Protein AF-A0A2W5TMA9-F1 (afdb_monomer_lite)

Organism: NCBI:txid48

Sequence (190 aa):
MKKGPLRLMVISYPRRLDTVFERSVLSLAKHVGPGFRVERCQEPKDVPWLVRQWRRRGHDVTRLEFLGHGKAGAFSLGDQMFIDATGTGLETFGALGDELAEDARVNLLGCRVARGGQAAWLTPFERALGARRTLWGASSWVSHVAFMHGPISAEVEATLVRAGRSVETPEKRHPRPSGRHTAGRGTHGH

InterPro domains:
  IPR025592 Domain of unknown function DUF4347 [PF14252] (27-119)

Secondary structure (DSSP, 8-state):
---EEEEEEEEE--SS--HHHHHHHHHHHTT-BTTEEEEEES-GGGHHHHHHHHHHTTEEEEEEEEE-EEETTEEEETTEEEEETT-TTHHHHHHHHTTS-TT-EEEEESTTTTGGGB-GGGHHHHHHH-TT-EEEEESS---GGGGTTSSPPHHHHHTEEETT-B------------------------

Structure (mmCIF, N/CA/C/O backbone):
data_AF-A0A2W5TMA9-F1
#
_entry.id   AF-A0A2W5TMA9-F1
#
loop_
_atom_site.group_PDB
_atom_site.id
_atom_site.type_symbol
_atom_site.label_atom_id
_atom_site.label_alt_id
_atom_site.label_comp_id
_atom_site.label_asym_id
_atom_site.label_entity_id
_atom_site.label_seq_id
_atom_site.pdbx_PDB_ins_code
_atom_site.Cartn_x
_atom_site.Cartn_y
_atom_site.Cartn_z
_atom_site.occupancy
_atom_site.B_iso_or_equiv
_atom_site.auth_seq_id
_atom_site.auth_comp_id
_atom_site.auth_asym_id
_atom_site.auth_atom_id
_atom_site.pdbx_PDB_model_num
ATOM 1 N N . MET A 1 1 ? -19.414 1.383 18.406 1.00 62.22 1 MET A N 1
ATOM 2 C CA . MET A 1 1 ? -18.131 1.516 19.139 1.00 62.22 1 MET A CA 1
ATOM 3 C C . MET A 1 1 ? -16.982 1.474 18.138 1.00 62.22 1 MET A C 1
ATOM 5 O O . MET A 1 1 ? -16.977 0.569 17.309 1.00 62.22 1 MET A O 1
ATOM 9 N N . LYS A 1 2 ? -16.052 2.440 18.170 1.00 75.88 2 LYS A N 1
ATOM 10 C CA . LYS A 1 2 ? -14.813 2.378 17.370 1.00 75.88 2 LYS A CA 1
ATOM 11 C C . LYS A 1 2 ? -13.893 1.302 17.963 1.00 75.88 2 LYS A C 1
ATOM 13 O O . LYS A 1 2 ? -13.716 1.265 19.174 1.00 75.88 2 LYS A O 1
ATOM 18 N N . LYS A 1 3 ? -13.337 0.429 17.121 1.00 83.69 3 LYS A N 1
ATOM 19 C CA . LYS A 1 3 ? -12.444 -0.682 17.499 1.00 83.69 3 LYS A CA 1
ATOM 20 C C . LYS A 1 3 ? -10.961 -0.290 17.526 1.00 83.69 3 LYS A C 1
ATOM 22 O O . LYS A 1 3 ? -10.137 -1.109 17.914 1.00 83.69 3 LYS A O 1
ATOM 27 N N . GLY A 1 4 ? -10.638 0.951 17.158 1.00 90.50 4 GLY A N 1
ATOM 28 C CA . GLY A 1 4 ? -9.286 1.508 17.224 1.00 90.50 4 GLY A CA 1
ATOM 29 C C . GLY A 1 4 ? -8.510 1.424 15.903 1.00 90.50 4 GLY A C 1
ATOM 30 O O . GLY A 1 4 ? -9.091 1.068 14.869 1.00 90.50 4 GLY A O 1
ATOM 31 N N . PRO A 1 5 ? -7.215 1.786 15.929 1.00 96.25 5 PRO A N 1
ATOM 32 C CA . PRO A 1 5 ? -6.355 1.772 14.753 1.00 96.25 5 PRO A CA 1
ATOM 33 C C . PRO A 1 5 ? -6.140 0.345 14.239 1.00 96.25 5 PRO A C 1
ATOM 35 O O . PRO A 1 5 ? -6.062 -0.613 15.011 1.00 96.25 5 PRO A O 1
ATOM 38 N N . LEU A 1 6 ? -6.025 0.211 12.924 1.00 97.56 6 LEU A N 1
ATOM 39 C CA . LEU A 1 6 ? -5.838 -1.051 12.229 1.00 97.56 6 LEU A CA 1
ATOM 40 C C . LEU A 1 6 ? -4.658 -0.962 11.264 1.00 97.56 6 LEU A C 1
ATOM 42 O O . LEU A 1 6 ? -4.606 -0.097 10.387 1.00 97.56 6 LEU A O 1
ATOM 46 N N . ARG A 1 7 ? -3.758 -1.939 11.384 1.00 97.25 7 ARG A N 1
ATOM 47 C CA . ARG A 1 7 ? -2.799 -2.293 10.343 1.00 97.25 7 ARG A CA 1
ATOM 48 C C . ARG A 1 7 ? -3.406 -3.372 9.450 1.00 97.25 7 ARG A C 1
ATOM 50 O O . ARG A 1 7 ? -3.685 -4.479 9.909 1.00 97.25 7 ARG A O 1
ATOM 57 N N . LEU A 1 8 ? -3.605 -3.050 8.181 1.00 97.81 8 LEU A N 1
ATOM 58 C CA . LEU A 1 8 ? -4.176 -3.943 7.182 1.00 97.81 8 LEU A CA 1
ATOM 59 C C . LEU A 1 8 ? -3.102 -4.342 6.166 1.00 97.81 8 LEU A C 1
ATOM 61 O O . LEU A 1 8 ? -2.518 -3.484 5.510 1.00 97.81 8 LEU A O 1
ATOM 65 N N . MET A 1 9 ? -2.853 -5.641 6.029 1.00 97.69 9 MET A N 1
ATOM 66 C CA . MET A 1 9 ? -2.038 -6.211 4.958 1.00 97.69 9 MET A CA 1
ATOM 67 C C . MET A 1 9 ? -2.957 -6.741 3.858 1.00 97.69 9 MET A C 1
ATOM 69 O O . MET A 1 9 ? -3.786 -7.606 4.123 1.00 97.69 9 MET A O 1
ATOM 73 N N . VAL A 1 10 ? -2.790 -6.269 2.630 1.00 97.81 10 VAL A N 1
ATOM 74 C CA . VAL A 1 10 ? -3.467 -6.778 1.437 1.00 97.81 10 VAL A CA 1
ATOM 75 C C . VAL A 1 10 ? -2.450 -7.548 0.606 1.00 97.81 10 VAL A C 1
ATOM 77 O O . VAL A 1 10 ? -1.482 -6.982 0.100 1.00 97.81 10 VAL A O 1
ATOM 80 N N . ILE A 1 11 ? -2.659 -8.853 0.475 1.00 97.38 11 ILE A N 1
ATOM 81 C CA . ILE A 1 11 ? -1.766 -9.757 -0.246 1.00 97.38 11 ILE A CA 1
ATOM 82 C C . ILE A 1 11 ? -2.362 -10.060 -1.617 1.00 97.38 11 ILE A C 1
ATOM 84 O O . ILE A 1 11 ? -3.528 -10.438 -1.739 1.00 97.38 11 ILE A O 1
ATOM 88 N N . SER A 1 12 ? -1.536 -9.902 -2.643 1.00 96.75 12 SER A N 1
ATOM 89 C CA . SER A 1 12 ? -1.824 -10.278 -4.021 1.00 96.75 12 SER A CA 1
ATOM 90 C C . SER A 1 12 ? -2.311 -11.725 -4.117 1.00 96.75 12 SER A C 1
ATOM 92 O O . SER A 1 12 ? -1.687 -12.635 -3.568 1.00 96.75 12 SER A O 1
ATOM 94 N N . TYR A 1 13 ? -3.417 -11.936 -4.833 1.00 95.75 13 TYR A N 1
ATOM 95 C CA . TYR A 1 13 ? -4.018 -13.252 -5.043 1.00 95.75 13 TYR A CA 1
ATOM 96 C C . TYR A 1 13 ? -4.271 -13.521 -6.538 1.00 95.75 13 TYR A C 1
ATOM 98 O O . TYR A 1 13 ? -5.394 -13.354 -7.014 1.00 95.75 13 TYR A O 1
ATOM 106 N N . PRO A 1 14 ? -3.220 -13.858 -7.309 1.00 93.88 14 PRO A N 1
ATOM 107 C CA . PRO A 1 14 ? -3.339 -14.157 -8.738 1.00 93.88 14 PRO A CA 1
ATOM 108 C C . PRO A 1 14 ? -4.081 -15.480 -8.999 1.00 93.88 14 PRO A C 1
ATOM 110 O O . PRO A 1 14 ? -4.109 -16.366 -8.146 1.00 93.88 14 PRO A O 1
ATOM 113 N N . ARG A 1 15 ? -4.631 -15.659 -10.212 1.00 94.00 15 ARG A N 1
ATOM 114 C CA . ARG A 1 15 ? -5.307 -16.913 -10.633 1.00 94.00 15 ARG A CA 1
ATOM 115 C C . ARG A 1 15 ? -4.396 -18.129 -10.559 1.00 94.00 15 ARG A C 1
ATOM 117 O O . ARG A 1 15 ? -4.862 -19.243 -10.335 1.00 94.00 15 ARG A O 1
ATOM 124 N N . ARG A 1 16 ? -3.107 -17.930 -10.831 1.00 94.19 16 ARG A N 1
ATOM 125 C CA . ARG A 1 16 ? -2.092 -18.981 -10.735 1.00 94.19 16 ARG A CA 1
ATOM 126 C C . ARG A 1 16 ? -1.450 -18.929 -9.363 1.00 94.19 16 ARG A C 1
ATOM 128 O O . ARG A 1 16 ? -1.082 -17.856 -8.904 1.00 94.19 16 ARG A O 1
ATOM 135 N N . LEU A 1 17 ? -1.272 -20.097 -8.753 1.00 92.38 17 LEU A N 1
ATOM 136 C CA . LEU A 1 17 ? -0.639 -20.219 -7.447 1.00 92.38 17 LEU A CA 1
ATOM 137 C C . LEU A 1 17 ? 0.746 -19.559 -7.450 1.00 92.38 17 LEU A C 1
ATOM 139 O O . LEU A 1 17 ? 1.630 -19.964 -8.206 1.00 92.38 17 LEU A O 1
ATOM 143 N N . ASP A 1 18 ? 0.941 -18.593 -6.557 1.00 93.94 18 ASP A N 1
ATOM 144 C CA . ASP A 1 18 ? 2.237 -17.973 -6.313 1.00 93.94 18 ASP A CA 1
ATOM 145 C C . ASP A 1 18 ? 2.740 -18.356 -4.919 1.00 93.94 18 ASP A C 1
ATOM 147 O O . ASP A 1 18 ? 2.199 -17.948 -3.887 1.00 93.94 18 ASP A O 1
ATOM 151 N N . THR A 1 19 ? 3.805 -19.155 -4.885 1.00 92.50 19 THR A N 1
ATOM 152 C CA . THR A 1 19 ? 4.341 -19.698 -3.631 1.00 92.50 19 THR A CA 1
ATOM 153 C C . THR A 1 19 ? 4.877 -18.626 -2.681 1.00 92.50 19 THR A C 1
ATOM 155 O O . THR A 1 19 ? 4.908 -18.863 -1.472 1.00 92.50 19 THR A O 1
ATOM 158 N N . VAL A 1 20 ? 5.269 -17.444 -3.174 1.00 91.25 20 VAL A N 1
ATOM 159 C CA . VAL A 1 20 ? 5.724 -16.342 -2.316 1.00 91.25 20 VAL A CA 1
ATOM 160 C C . VAL A 1 20 ? 4.550 -15.780 -1.524 1.00 91.25 20 VAL A C 1
ATOM 162 O O . VAL A 1 20 ? 4.676 -15.583 -0.311 1.00 91.25 20 VAL A O 1
ATOM 165 N N . PHE A 1 21 ? 3.404 -15.564 -2.172 1.00 94.19 21 PHE A N 1
ATOM 166 C CA . PHE A 1 21 ? 2.211 -15.043 -1.504 1.00 94.19 21 PHE A CA 1
ATOM 167 C C . PHE A 1 21 ? 1.609 -16.074 -0.554 1.00 94.19 21 PHE A C 1
ATOM 169 O O . PHE A 1 21 ? 1.323 -15.734 0.592 1.00 94.19 21 PHE A O 1
ATOM 176 N N . GLU A 1 22 ? 1.524 -17.343 -0.958 1.00 94.62 22 GLU A N 1
ATOM 177 C CA . GLU A 1 22 ? 0.999 -18.400 -0.085 1.00 94.62 22 GLU A CA 1
ATOM 178 C C . GLU A 1 22 ? 1.846 -18.586 1.177 1.00 94.62 22 GLU A C 1
ATOM 180 O O . GLU A 1 22 ? 1.313 -18.608 2.287 1.00 94.62 22 GLU A O 1
ATOM 185 N N . ARG A 1 23 ? 3.179 -18.622 1.043 1.00 94.06 23 ARG A N 1
ATOM 186 C CA . ARG A 1 23 ? 4.072 -18.685 2.211 1.00 94.06 23 ARG A CA 1
ATOM 187 C C . ARG A 1 23 ? 3.935 -17.453 3.097 1.00 94.06 23 ARG A C 1
ATOM 189 O O . ARG A 1 23 ? 3.959 -17.583 4.315 1.00 94.06 23 ARG A O 1
ATOM 196 N N . SER A 1 24 ? 3.767 -16.272 2.506 1.00 93.31 24 SER A N 1
ATOM 197 C CA . SER A 1 24 ? 3.577 -15.033 3.269 1.00 93.31 24 SER A CA 1
ATOM 198 C C . SER A 1 24 ? 2.262 -15.043 4.052 1.00 93.31 24 SER A C 1
ATOM 200 O O . SER A 1 24 ? 2.255 -14.663 5.220 1.00 93.31 24 SER A O 1
ATOM 202 N N . VAL A 1 25 ? 1.167 -15.532 3.455 1.00 93.75 25 VAL A N 1
ATOM 203 C CA . VAL A 1 25 ? -0.119 -15.689 4.153 1.00 93.75 25 VAL A CA 1
ATOM 204 C C . VAL A 1 25 ? 0.025 -16.650 5.330 1.00 93.75 25 VAL A C 1
ATOM 206 O O . VAL A 1 25 ? -0.396 -16.311 6.434 1.00 93.75 25 VAL A O 1
ATOM 209 N N . LEU A 1 26 ? 0.655 -17.812 5.126 1.00 93.06 26 LEU A N 1
ATOM 210 C CA . LEU A 1 26 ? 0.882 -18.788 6.196 1.00 93.06 26 LEU A CA 1
ATOM 211 C C . LEU A 1 26 ? 1.732 -18.206 7.335 1.00 93.06 26 LEU A C 1
ATOM 213 O O . LEU A 1 26 ? 1.381 -18.369 8.503 1.00 93.06 26 LEU A O 1
ATOM 217 N N . SER A 1 27 ? 2.803 -17.475 7.012 1.00 92.88 27 SER A N 1
ATOM 218 C CA . SER A 1 27 ? 3.642 -16.809 8.016 1.00 92.88 27 SER A CA 1
ATOM 219 C C . SER A 1 27 ? 2.876 -15.755 8.816 1.00 92.88 27 SER A C 1
ATOM 221 O O . SER A 1 27 ? 3.077 -15.646 10.024 1.00 92.88 27 SER A O 1
ATOM 223 N N . LEU A 1 28 ? 1.981 -15.001 8.171 1.00 94.12 28 LEU A N 1
ATOM 224 C CA . LEU A 1 28 ? 1.232 -13.910 8.797 1.00 94.12 28 LEU A CA 1
ATOM 225 C C . LEU A 1 28 ? -0.014 -14.366 9.559 1.00 94.12 28 LEU A C 1
ATOM 227 O O . LEU A 1 28 ? -0.412 -13.691 10.509 1.00 94.12 28 LEU A O 1
ATOM 231 N N . ALA A 1 29 ? -0.627 -15.490 9.179 1.00 93.06 29 ALA A N 1
ATOM 232 C CA . ALA A 1 29 ? -1.887 -15.961 9.755 1.00 93.06 29 ALA A CA 1
ATOM 233 C C . ALA A 1 29 ? -1.825 -16.091 11.287 1.00 93.06 29 ALA A C 1
ATOM 235 O O . ALA A 1 29 ? -2.755 -15.684 11.981 1.00 93.06 29 ALA A O 1
ATOM 236 N N . LYS A 1 30 ? -0.689 -16.558 11.823 1.00 93.12 30 LYS A N 1
ATOM 237 C CA . LYS A 1 30 ? -0.456 -16.714 13.271 1.00 93.12 30 LYS A CA 1
ATOM 238 C C . LYS A 1 30 ? -0.383 -15.391 14.052 1.00 93.12 30 LYS A C 1
ATOM 240 O O . LYS A 1 30 ? -0.385 -15.411 15.277 1.00 93.12 30 LYS A O 1
ATOM 245 N N . HIS A 1 31 ? -0.302 -14.255 13.361 1.00 94.12 31 HIS A N 1
ATOM 246 C CA . HIS A 1 31 ? -0.169 -12.923 13.958 1.00 94.12 31 HIS A CA 1
ATOM 247 C C . HIS A 1 31 ? -1.433 -12.065 13.831 1.00 94.12 31 HIS A C 1
ATOM 249 O O . HIS A 1 31 ? -1.462 -10.939 14.328 1.00 94.12 31 HIS A O 1
ATOM 255 N N . VAL A 1 32 ? -2.475 -12.564 13.160 1.00 95.19 32 VAL A N 1
ATOM 256 C CA . VAL A 1 32 ? -3.736 -11.839 12.970 1.00 95.19 32 VAL A CA 1
ATOM 257 C C . VAL A 1 32 ? -4.426 -11.607 14.320 1.00 95.19 32 VAL A C 1
ATOM 259 O O . VAL A 1 32 ? -4.637 -12.530 15.098 1.00 95.19 32 VAL A O 1
ATOM 262 N N . GLY A 1 33 ? -4.834 -10.364 14.585 1.00 93.50 33 GLY A N 1
ATOM 263 C CA . GLY A 1 33 ? -5.408 -9.943 15.866 1.00 93.50 33 GLY A CA 1
ATOM 264 C C . GLY A 1 33 ? -6.192 -8.628 15.763 1.00 93.50 33 GLY A C 1
ATOM 265 O O . GLY A 1 33 ? -6.296 -8.060 14.679 1.00 93.50 33 GLY A O 1
ATOM 266 N N . PRO A 1 34 ? -6.784 -8.117 16.857 1.00 91.12 34 PRO A N 1
ATOM 267 C CA . PRO A 1 34 ? -7.658 -6.936 16.821 1.00 91.12 34 PRO A CA 1
ATOM 268 C C . PRO A 1 34 ? -7.086 -5.704 16.095 1.00 91.12 34 PRO A C 1
ATOM 270 O O . PRO A 1 34 ? -7.852 -4.992 15.450 1.00 91.12 34 PRO A O 1
ATOM 273 N N . GLY A 1 35 ? -5.765 -5.493 16.150 1.00 94.00 35 GLY A N 1
ATOM 274 C CA . GLY A 1 35 ? -5.063 -4.394 15.472 1.00 94.00 35 GLY A CA 1
ATOM 275 C C . GLY A 1 35 ? -4.309 -4.778 14.191 1.00 94.00 35 GLY A C 1
ATOM 276 O O . GLY A 1 35 ? -3.698 -3.905 13.577 1.00 94.00 35 GLY A O 1
ATOM 277 N N . PHE A 1 36 ? -4.331 -6.051 13.776 1.00 96.56 36 PHE A N 1
ATOM 278 C CA . PHE A 1 36 ? -3.652 -6.518 12.563 1.00 96.56 36 PHE A CA 1
ATOM 279 C C . PHE A 1 36 ? -4.498 -7.525 11.783 1.00 96.56 36 PHE A C 1
ATOM 281 O O . PHE A 1 36 ? -4.889 -8.575 12.302 1.00 96.56 36 PHE A O 1
ATOM 288 N N . ARG A 1 37 ? -4.764 -7.217 10.514 1.00 97.06 37 ARG A N 1
ATOM 289 C CA . ARG A 1 37 ? -5.564 -8.058 9.617 1.00 97.06 37 ARG A CA 1
ATOM 290 C C . ARG A 1 37 ? -4.832 -8.307 8.311 1.00 97.06 37 ARG A C 1
ATOM 292 O O . ARG A 1 37 ? -4.043 -7.478 7.865 1.00 97.06 37 ARG A O 1
ATOM 299 N N . VAL A 1 38 ? -5.132 -9.453 7.714 1.00 97.19 38 VAL A N 1
ATOM 300 C CA . VAL A 1 38 ? -4.630 -9.866 6.408 1.00 97.19 38 VAL A CA 1
ATOM 301 C C . VAL A 1 38 ? -5.835 -10.120 5.518 1.00 97.19 38 VAL A C 1
ATOM 303 O O . VAL A 1 38 ? -6.731 -10.865 5.903 1.00 97.19 38 VAL A O 1
ATOM 306 N N . GLU A 1 39 ? -5.836 -9.509 4.346 1.00 97.44 39 GLU A N 1
ATOM 307 C CA . GLU A 1 39 ? -6.819 -9.715 3.292 1.00 97.44 39 GLU A CA 1
ATOM 308 C C . GLU A 1 39 ? -6.106 -10.172 2.026 1.00 97.44 39 GLU A C 1
ATOM 310 O O . GLU A 1 39 ? -4.944 -9.833 1.787 1.00 97.44 39 GLU A O 1
ATOM 315 N N . ARG A 1 40 ? -6.808 -10.942 1.201 1.00 97.12 40 ARG A N 1
ATOM 316 C CA . ARG A 1 40 ? -6.349 -11.312 -0.138 1.00 97.12 40 ARG A CA 1
ATOM 317 C C . ARG A 1 40 ? -7.090 -10.460 -1.158 1.00 97.12 40 ARG A C 1
ATOM 319 O O . ARG A 1 40 ? -8.284 -10.226 -1.004 1.00 97.12 40 ARG A O 1
ATOM 326 N N . CYS A 1 41 ? -6.393 -10.003 -2.191 1.00 97.06 41 CYS A N 1
ATOM 327 C CA . CYS A 1 41 ? -7.002 -9.209 -3.250 1.00 97.06 41 CYS A CA 1
ATOM 328 C C . CYS A 1 41 ? -6.475 -9.635 -4.618 1.00 97.06 41 CYS A C 1
ATOM 330 O O . CYS A 1 41 ? -5.263 -9.693 -4.842 1.00 97.06 41 CYS A O 1
ATOM 332 N N . GLN A 1 42 ? -7.406 -9.939 -5.518 1.00 96.31 42 GLN A N 1
ATOM 333 C CA . GLN A 1 42 ? -7.107 -10.329 -6.889 1.00 96.31 42 GLN A CA 1
ATOM 334 C C . GLN A 1 42 ? -7.211 -9.151 -7.860 1.00 96.31 42 GLN A C 1
ATOM 336 O O . GLN A 1 42 ? -6.416 -9.060 -8.793 1.00 96.31 42 GLN A O 1
ATOM 341 N N . GLU A 1 43 ? -8.185 -8.261 -7.664 1.00 96.81 43 GLU A N 1
ATOM 342 C CA . GLU A 1 43 ? -8.427 -7.147 -8.575 1.00 96.81 43 GLU A CA 1
ATOM 343 C C . GLU A 1 43 ? -8.167 -5.805 -7.878 1.00 96.81 43 GLU A C 1
ATOM 345 O O . GLU A 1 43 ? -8.801 -5.499 -6.868 1.00 96.81 43 GLU A O 1
ATOM 350 N N . PRO A 1 44 ? -7.283 -4.951 -8.424 1.00 96.62 44 PRO A N 1
ATOM 351 C CA . PRO A 1 44 ? -6.990 -3.627 -7.879 1.00 96.62 44 PRO A CA 1
ATOM 352 C C . PRO A 1 44 ? -8.218 -2.782 -7.520 1.00 96.62 44 PRO A C 1
ATOM 354 O O . PRO A 1 44 ? -8.214 -2.083 -6.507 1.00 96.62 44 PRO A O 1
ATOM 357 N N . LYS A 1 45 ? -9.282 -2.866 -8.326 1.00 96.75 45 LYS A N 1
ATOM 358 C CA . LYS A 1 45 ? -10.523 -2.103 -8.137 1.00 96.75 45 LYS A CA 1
ATOM 359 C C . LYS A 1 45 ? -11.266 -2.443 -6.837 1.00 96.75 45 LYS A C 1
ATOM 361 O O . LYS A 1 45 ? -12.037 -1.621 -6.351 1.00 96.75 45 LYS A O 1
ATOM 366 N N . ASP A 1 46 ? -11.015 -3.615 -6.255 1.00 97.44 46 ASP A N 1
ATOM 367 C CA . ASP A 1 46 ? -11.688 -4.073 -5.035 1.00 97.44 46 ASP A CA 1
ATOM 368 C C . ASP A 1 46 ? -11.015 -3.535 -3.763 1.00 97.44 46 ASP A C 1
ATOM 370 O O . ASP A 1 46 ? -11.595 -3.574 -2.675 1.00 97.44 46 ASP A O 1
ATOM 374 N N . VAL A 1 47 ? -9.800 -2.988 -3.881 1.00 97.88 47 VAL A N 1
ATOM 375 C CA . VAL A 1 47 ? -9.015 -2.487 -2.746 1.00 97.88 47 VAL A CA 1
ATOM 376 C C . VAL A 1 47 ? -9.760 -1.417 -1.936 1.00 97.88 47 VAL A C 1
ATOM 378 O O . VAL A 1 47 ? -9.864 -1.592 -0.717 1.00 97.88 47 VAL A O 1
ATOM 381 N N . PRO A 1 48 ? -10.327 -0.344 -2.531 1.00 98.25 48 PRO A N 1
ATOM 382 C CA . PRO A 1 48 ? -11.069 0.650 -1.754 1.00 98.25 48 PRO A CA 1
ATOM 383 C C . PRO A 1 48 ? -12.267 0.039 -1.020 1.00 98.25 48 PRO A C 1
ATOM 385 O O . PRO A 1 48 ? -12.530 0.369 0.137 1.00 98.25 48 PRO A O 1
ATOM 388 N N . TRP A 1 49 ? -12.969 -0.909 -1.653 1.00 97.94 49 TRP A N 1
ATOM 389 C CA . TRP A 1 49 ? -14.082 -1.608 -1.017 1.00 97.94 49 TRP A CA 1
ATOM 390 C C . TRP A 1 49 ? -13.619 -2.437 0.189 1.00 97.94 49 TRP A C 1
ATOM 392 O O . TRP A 1 49 ? -14.247 -2.349 1.246 1.00 97.94 49 TRP A O 1
ATOM 402 N N . LEU A 1 50 ? -12.506 -3.172 0.083 1.00 97.88 50 LEU A N 1
ATOM 403 C CA . LEU A 1 50 ? -11.933 -3.941 1.197 1.00 97.88 50 LEU A CA 1
ATOM 404 C C . LEU A 1 50 ? -11.606 -3.044 2.400 1.00 97.88 50 LEU A C 1
ATOM 406 O O . LEU A 1 50 ? -11.976 -3.359 3.533 1.00 97.88 50 LEU A O 1
ATOM 410 N N . VAL A 1 51 ? -10.968 -1.894 2.166 1.00 98.12 51 VAL A N 1
ATOM 411 C CA . VAL A 1 51 ? -10.647 -0.922 3.227 1.00 98.12 51 VAL A CA 1
ATOM 412 C C . VAL A 1 51 ? -11.924 -0.347 3.848 1.00 98.12 51 VAL A C 1
ATOM 414 O O . VAL A 1 51 ? -12.069 -0.330 5.076 1.00 98.12 51 VAL A O 1
ATOM 417 N N . ARG A 1 52 ? -12.909 0.018 3.018 1.00 98.06 52 ARG A N 1
ATOM 418 C CA . ARG A 1 52 ? -14.229 0.493 3.461 1.00 98.06 52 ARG A CA 1
ATOM 419 C C . ARG A 1 52 ? -14.945 -0.517 4.359 1.00 98.06 52 ARG A C 1
ATOM 421 O O . ARG A 1 52 ? -15.604 -0.114 5.320 1.00 98.06 52 ARG A O 1
ATOM 428 N N . GLN A 1 53 ? -14.840 -1.820 4.089 1.00 97.81 53 GLN A N 1
ATOM 429 C CA . GLN A 1 53 ? -15.443 -2.853 4.944 1.00 97.81 53 GLN A CA 1
ATOM 430 C C . GLN A 1 53 ? -14.874 -2.813 6.367 1.00 97.81 53 GLN A C 1
ATOM 432 O O . GLN A 1 53 ? -15.631 -2.874 7.339 1.00 97.81 53 GLN A O 1
ATOM 437 N N . TRP A 1 54 ? -13.559 -2.650 6.514 1.00 96.75 54 TRP A N 1
ATOM 438 C CA . TRP A 1 54 ? -12.925 -2.523 7.828 1.00 96.75 54 TRP A CA 1
ATOM 439 C C . TRP A 1 54 ? -13.322 -1.234 8.543 1.00 96.75 54 TRP A C 1
ATOM 441 O O . TRP A 1 54 ? -13.662 -1.274 9.731 1.00 96.75 54 TRP A O 1
ATOM 451 N N . ARG A 1 55 ? -13.400 -0.125 7.805 1.00 95.62 55 ARG A N 1
ATOM 452 C CA . ARG A 1 55 ? -13.912 1.147 8.322 1.00 95.62 55 ARG A CA 1
ATOM 453 C C . ARG A 1 55 ? -15.342 1.026 8.853 1.00 95.62 55 ARG A C 1
ATOM 455 O O . ARG A 1 55 ? -15.626 1.425 9.981 1.00 95.62 55 ARG A O 1
ATOM 462 N N . ARG A 1 56 ? -16.242 0.387 8.095 1.00 95.88 56 ARG A N 1
ATOM 463 C CA . ARG A 1 56 ? -17.634 0.113 8.511 1.00 95.88 56 ARG A CA 1
ATOM 464 C C . ARG A 1 56 ? -17.730 -0.785 9.745 1.00 95.88 56 ARG A C 1
ATOM 466 O O . ARG A 1 56 ? -18.662 -0.647 10.530 1.00 95.88 56 ARG A O 1
ATOM 473 N N . ARG A 1 57 ? -16.748 -1.663 9.962 1.00 95.38 57 ARG A N 1
ATOM 474 C CA . ARG A 1 57 ? -16.622 -2.483 11.182 1.00 95.38 57 ARG A CA 1
ATOM 475 C C . ARG A 1 57 ? -16.091 -1.697 12.392 1.00 95.38 57 ARG A C 1
ATOM 477 O O . ARG A 1 57 ? -15.897 -2.290 13.455 1.00 95.38 57 ARG A O 1
ATOM 484 N N . GLY A 1 58 ? -15.880 -0.388 12.246 1.00 95.06 58 GLY A N 1
ATOM 485 C CA . GLY A 1 58 ? -15.458 0.529 13.302 1.00 95.06 58 GLY A CA 1
ATOM 486 C C . GLY A 1 58 ? -13.945 0.646 13.470 1.00 95.06 58 GLY A C 1
ATOM 487 O O . GLY A 1 58 ? -13.514 1.211 14.474 1.00 95.06 58 GLY A O 1
ATOM 488 N N . HIS A 1 59 ? -13.148 0.104 12.549 1.00 96.69 59 HIS A N 1
ATOM 489 C CA . HIS A 1 59 ? -11.695 0.269 12.561 1.00 96.69 59 HIS A CA 1
ATOM 490 C C . HIS A 1 59 ? -11.278 1.544 11.830 1.00 96.69 59 HIS A C 1
ATOM 492 O O . HIS A 1 59 ? -11.971 1.993 10.923 1.00 96.69 59 HIS A O 1
ATOM 498 N N . ASP A 1 60 ? -10.128 2.093 12.200 1.00 96.19 60 ASP A N 1
ATOM 499 C CA . ASP A 1 60 ? -9.491 3.180 11.460 1.00 96.19 60 ASP A CA 1
ATOM 500 C C . ASP A 1 60 ? -8.199 2.666 10.823 1.00 96.19 60 ASP A C 1
ATOM 502 O O . ASP A 1 60 ? -7.300 2.216 11.534 1.00 96.19 60 ASP A O 1
ATOM 506 N N . VAL A 1 61 ? -8.112 2.635 9.492 1.00 98.00 61 VAL A N 1
ATOM 507 C CA . VAL A 1 61 ? -6.959 2.035 8.802 1.00 98.00 61 VAL A CA 1
ATOM 508 C C . VAL A 1 61 ? -5.825 3.052 8.755 1.00 98.00 61 VAL A C 1
ATOM 51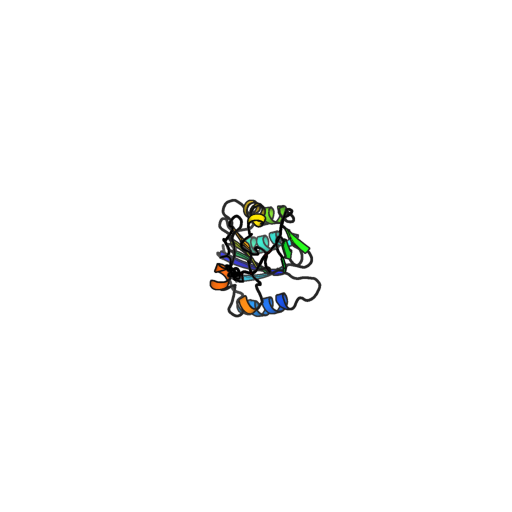0 O O . VAL A 1 61 ? -5.722 3.849 7.825 1.00 98.00 61 VAL A O 1
ATOM 513 N N . THR A 1 62 ? -4.976 3.020 9.780 1.00 97.94 62 THR A N 1
ATOM 514 C CA . THR A 1 62 ? -3.814 3.910 9.930 1.00 97.94 62 THR A CA 1
ATOM 515 C C . THR A 1 62 ? -2.584 3.391 9.194 1.00 97.94 62 THR A C 1
ATOM 517 O O . THR A 1 62 ? -1.657 4.146 8.898 1.00 97.94 62 THR A O 1
ATOM 520 N N . ARG A 1 63 ? -2.557 2.096 8.861 1.00 97.62 63 ARG A N 1
ATOM 521 C CA . ARG A 1 63 ? -1.476 1.504 8.076 1.00 97.62 63 ARG A CA 1
ATOM 522 C C . ARG A 1 63 ? -2.009 0.476 7.095 1.00 97.62 63 ARG A C 1
ATOM 524 O O . ARG A 1 63 ? -2.647 -0.490 7.503 1.00 97.62 63 ARG A O 1
ATOM 531 N N . LEU A 1 64 ? -1.704 0.670 5.819 1.00 98.38 64 LEU A N 1
ATOM 532 C CA . LEU A 1 64 ? -2.087 -0.221 4.732 1.00 98.38 64 LEU A CA 1
ATOM 533 C C . LEU A 1 64 ? -0.837 -0.714 4.008 1.00 98.38 64 LEU A C 1
ATOM 535 O O . LEU A 1 64 ? -0.014 0.073 3.553 1.00 98.38 64 LEU A O 1
ATOM 539 N N . GLU A 1 65 ? -0.673 -2.023 3.911 1.00 98.06 65 GLU A N 1
ATOM 540 C CA . GLU A 1 65 ? 0.504 -2.641 3.308 1.00 98.06 65 GLU A CA 1
ATOM 541 C C . GLU A 1 65 ? 0.060 -3.549 2.172 1.00 98.06 65 GLU A C 1
ATOM 543 O O . GLU A 1 65 ? -0.741 -4.451 2.382 1.00 98.06 65 GLU A O 1
ATOM 548 N N . PHE A 1 66 ? 0.572 -3.315 0.969 1.00 98.00 66 PHE A N 1
ATOM 549 C CA . PHE A 1 66 ? 0.315 -4.158 -0.188 1.00 98.00 66 PHE A CA 1
ATOM 550 C C . PHE A 1 66 ? 1.506 -5.071 -0.422 1.00 98.00 66 PHE A C 1
ATOM 552 O O . PHE A 1 66 ? 2.600 -4.587 -0.705 1.00 98.00 66 PHE A O 1
ATOM 559 N N . LEU A 1 67 ? 1.300 -6.380 -0.350 1.00 97.06 67 LEU A N 1
ATOM 560 C CA . LEU A 1 67 ? 2.280 -7.373 -0.774 1.00 97.06 67 LEU A CA 1
ATOM 561 C C . LEU A 1 67 ? 1.910 -7.861 -2.172 1.00 97.06 67 LEU A C 1
ATOM 563 O O . LEU A 1 67 ? 0.852 -8.454 -2.365 1.00 97.06 67 LEU A O 1
ATOM 567 N N . GLY A 1 68 ? 2.780 -7.617 -3.145 1.00 96.19 68 GLY A N 1
ATOM 568 C CA . GLY A 1 68 ? 2.512 -7.912 -4.548 1.00 96.19 68 GLY A CA 1
ATOM 569 C C . GLY A 1 68 ? 3.783 -7.943 -5.380 1.00 96.19 68 GLY A C 1
ATOM 570 O O . GLY A 1 68 ? 4.892 -7.803 -4.861 1.00 96.19 68 GLY A O 1
ATOM 571 N N . HIS A 1 69 ? 3.623 -8.132 -6.686 1.00 95.50 69 HIS A N 1
ATOM 572 C CA . HIS A 1 69 ? 4.759 -8.132 -7.602 1.00 95.50 69 HIS A CA 1
ATOM 573 C C . HIS A 1 69 ? 5.170 -6.702 -7.912 1.00 95.50 69 HIS A C 1
ATOM 575 O O . HIS A 1 69 ? 4.354 -5.881 -8.319 1.00 95.50 69 HIS A O 1
ATOM 581 N N . GLY A 1 70 ? 6.450 -6.403 -7.724 1.00 94.19 70 GLY A N 1
ATOM 582 C CA . GLY A 1 70 ? 7.015 -5.102 -8.055 1.00 94.19 70 GLY A CA 1
ATOM 583 C C . GLY A 1 70 ? 7.996 -5.194 -9.213 1.00 94.19 70 GLY A C 1
ATOM 584 O O . GLY A 1 70 ? 8.644 -6.220 -9.435 1.00 94.19 70 GLY A O 1
ATOM 585 N N . LYS A 1 71 ? 8.149 -4.076 -9.915 1.00 92.56 71 LYS A N 1
ATOM 586 C CA . LYS A 1 71 ? 9.301 -3.785 -10.769 1.00 92.56 71 LYS A CA 1
ATOM 587 C C . LYS A 1 71 ? 9.564 -2.279 -10.743 1.00 92.56 71 LYS A C 1
ATOM 589 O O . LYS A 1 71 ? 8.797 -1.513 -10.166 1.00 92.56 71 LYS A O 1
ATOM 594 N N . ALA A 1 72 ? 10.651 -1.841 -11.370 1.00 91.06 72 ALA A N 1
ATOM 595 C CA . ALA A 1 72 ? 10.920 -0.410 -11.479 1.00 91.06 72 ALA A CA 1
ATOM 596 C C . ALA A 1 72 ? 9.749 0.292 -12.193 1.00 91.06 72 ALA A C 1
ATOM 598 O O . ALA A 1 72 ? 9.391 -0.099 -13.304 1.00 91.06 72 ALA A O 1
ATOM 599 N N . GLY A 1 73 ? 9.152 1.290 -11.533 1.00 92.50 73 GLY A N 1
ATOM 600 C CA . GLY A 1 73 ? 8.050 2.082 -12.081 1.00 92.50 73 GLY A CA 1
ATOM 601 C C . GLY A 1 73 ? 6.689 1.384 -12.126 1.00 92.50 73 GLY A C 1
ATOM 602 O O . GLY A 1 73 ? 5.807 1.889 -12.812 1.00 92.50 73 GLY A O 1
ATOM 603 N N . ALA A 1 74 ? 6.505 0.228 -11.477 1.00 95.94 74 ALA A N 1
ATOM 604 C CA . ALA A 1 74 ? 5.223 -0.476 -11.487 1.00 95.94 74 ALA A CA 1
ATOM 605 C C . ALA A 1 74 ? 5.034 -1.435 -10.302 1.00 95.94 74 ALA A C 1
ATOM 607 O O . ALA A 1 74 ? 5.988 -2.018 -9.779 1.00 95.94 74 ALA A O 1
ATOM 608 N N . PHE A 1 75 ? 3.776 -1.644 -9.927 1.00 97.25 75 PHE A N 1
ATOM 609 C CA . PHE A 1 75 ? 3.355 -2.594 -8.905 1.00 97.25 75 PHE A CA 1
ATOM 610 C C . PHE A 1 75 ? 2.052 -3.279 -9.328 1.00 97.25 75 PHE A C 1
ATOM 612 O O . PHE A 1 75 ? 1.094 -2.626 -9.742 1.00 97.25 75 PHE A O 1
ATOM 619 N N . SER A 1 76 ? 2.010 -4.601 -9.213 1.00 97.44 76 SER A N 1
ATOM 620 C CA . SER A 1 76 ? 0.874 -5.439 -9.597 1.00 97.44 76 SER A CA 1
ATOM 621 C C . SER A 1 76 ? 0.235 -6.089 -8.372 1.00 97.44 76 SER A C 1
ATOM 623 O O . SER A 1 76 ? 0.926 -6.489 -7.430 1.00 97.44 76 SER A O 1
ATOM 625 N N . LEU A 1 77 ? -1.090 -6.214 -8.411 1.00 96.81 77 LEU A N 1
ATOM 626 C CA . LEU A 1 77 ? -1.901 -6.867 -7.388 1.00 96.81 77 LEU A CA 1
ATOM 627 C C . LEU A 1 77 ? -2.820 -7.883 -8.076 1.00 96.81 77 LEU A C 1
ATOM 629 O O . LEU A 1 77 ? -3.535 -7.540 -9.017 1.00 96.81 77 LEU A O 1
ATOM 633 N N . GLY A 1 78 ? -2.745 -9.135 -7.631 1.00 96.06 78 GLY A N 1
ATOM 634 C CA . GLY A 1 78 ? -3.300 -10.281 -8.340 1.00 96.06 78 GLY A CA 1
ATOM 635 C C . GLY A 1 78 ? -2.707 -10.408 -9.741 1.00 96.06 78 GLY A C 1
ATOM 636 O O . GLY A 1 78 ? -1.487 -10.426 -9.907 1.00 96.06 78 GLY A O 1
ATOM 637 N N . ASP A 1 79 ? -3.576 -10.486 -10.745 1.00 94.94 79 ASP A N 1
ATOM 638 C CA . ASP A 1 79 ? -3.187 -10.642 -12.153 1.00 94.94 79 ASP A CA 1
ATOM 639 C C . ASP A 1 79 ? -3.091 -9.305 -12.910 1.00 94.94 79 ASP A C 1
ATOM 641 O O . ASP A 1 79 ? -2.841 -9.293 -14.116 1.00 94.94 79 ASP A O 1
ATOM 645 N N . GLN A 1 80 ? -3.325 -8.174 -12.236 1.00 96.88 80 GLN A N 1
ATOM 646 C CA . GLN A 1 80 ? -3.467 -6.870 -12.881 1.00 96.88 80 GLN A CA 1
ATOM 647 C C . GLN A 1 80 ? -2.424 -5.863 -12.398 1.00 96.88 80 GLN A C 1
ATOM 649 O O . GLN A 1 80 ? -1.903 -5.929 -11.279 1.00 96.88 80 GLN A O 1
ATOM 654 N N . MET A 1 81 ? -2.135 -4.885 -13.258 1.00 97.38 81 MET A N 1
ATOM 655 C CA . MET A 1 81 ? -1.381 -3.707 -12.852 1.00 97.38 81 MET A CA 1
ATOM 656 C C . MET A 1 81 ? -2.205 -2.927 -11.831 1.00 97.38 81 MET A C 1
ATOM 658 O O . MET A 1 81 ? -3.336 -2.547 -12.119 1.00 97.38 81 MET A O 1
ATOM 662 N N . PHE A 1 82 ? -1.648 -2.700 -10.643 1.00 98.06 82 PHE A N 1
ATOM 663 C CA . PHE A 1 82 ? -2.299 -1.862 -9.646 1.00 98.06 82 PHE A CA 1
ATOM 664 C C . PHE A 1 82 ? -1.931 -0.404 -9.887 1.00 98.06 82 PHE A C 1
ATOM 666 O O . PHE A 1 82 ? -2.823 0.423 -10.040 1.00 98.06 82 PHE A O 1
ATOM 673 N N . ILE A 1 83 ? -0.627 -0.117 -9.967 1.00 97.88 83 ILE A N 1
ATOM 674 C CA . ILE A 1 83 ? -0.116 1.208 -10.311 1.00 97.88 83 ILE A CA 1
ATOM 675 C C . ILE A 1 83 ? 1.141 1.144 -11.169 1.00 97.88 83 ILE A C 1
ATOM 677 O O . ILE A 1 83 ? 1.932 0.204 -11.060 1.00 97.88 83 ILE A O 1
ATOM 681 N N . ASP A 1 84 ? 1.371 2.184 -11.964 1.00 97.25 84 ASP A N 1
ATOM 682 C CA . ASP A 1 84 ? 2.614 2.368 -12.710 1.00 97.25 84 ASP A CA 1
ATOM 683 C C . ASP A 1 84 ? 2.978 3.847 -12.912 1.00 97.25 84 ASP A C 1
ATOM 685 O O . ASP A 1 84 ? 2.212 4.760 -12.607 1.00 97.25 84 ASP A O 1
ATOM 689 N N . ALA A 1 85 ? 4.173 4.090 -13.444 1.00 95.31 85 ALA A N 1
ATOM 690 C CA . ALA A 1 85 ? 4.698 5.424 -13.710 1.00 95.31 85 ALA A CA 1
ATOM 691 C C . ALA A 1 85 ? 3.921 6.207 -14.786 1.00 95.31 85 ALA A C 1
ATOM 693 O O . ALA A 1 85 ? 4.150 7.406 -14.927 1.00 95.31 85 ALA A O 1
ATOM 694 N N . THR A 1 86 ? 3.018 5.562 -15.534 1.00 96.12 86 THR A N 1
ATOM 695 C CA . THR A 1 86 ? 2.157 6.229 -16.525 1.00 96.12 86 THR A CA 1
ATOM 696 C C . THR A 1 86 ? 0.877 6.794 -15.905 1.00 96.12 86 THR A C 1
ATOM 698 O O . THR A 1 86 ? 0.168 7.553 -16.559 1.00 96.12 86 THR A O 1
ATOM 701 N N . GLY A 1 87 ? 0.608 6.481 -14.632 1.00 96.81 87 GLY A N 1
ATOM 702 C CA . GLY A 1 87 ? -0.564 6.960 -13.901 1.00 96.81 87 GLY A CA 1
ATOM 703 C C . GLY A 1 87 ? -1.701 5.942 -13.802 1.00 96.81 87 GLY A C 1
ATOM 704 O O . GLY A 1 87 ? -2.764 6.280 -13.277 1.00 96.81 87 GLY A O 1
ATOM 705 N N . THR A 1 88 ? -1.501 4.694 -14.246 1.00 97.88 88 THR A N 1
ATOM 706 C CA . THR A 1 88 ? -2.471 3.612 -14.012 1.00 97.88 88 THR A CA 1
ATOM 707 C C . THR A 1 88 ? -2.799 3.529 -12.522 1.00 97.88 88 THR A C 1
ATOM 709 O O . THR A 1 88 ? -1.890 3.528 -11.698 1.00 97.88 88 THR A O 1
ATOM 712 N N . GLY A 1 89 ? -4.086 3.464 -12.166 1.00 97.69 89 GLY A N 1
ATOM 713 C CA . GLY A 1 89 ? -4.540 3.300 -10.778 1.00 97.69 89 GLY A CA 1
ATOM 714 C C . GLY A 1 89 ? -4.655 4.583 -9.948 1.00 97.69 89 GLY A C 1
ATOM 715 O O . GLY A 1 89 ? -4.949 4.493 -8.755 1.00 97.69 89 GLY A O 1
ATOM 716 N N . LEU A 1 90 ? -4.467 5.771 -10.542 1.00 98.12 90 LEU A N 1
ATOM 717 C CA . LEU A 1 90 ? -4.636 7.051 -9.837 1.00 98.12 90 LEU A CA 1
ATOM 718 C C . LEU A 1 90 ? -6.038 7.217 -9.237 1.00 98.12 90 LEU A C 1
ATOM 720 O O . LEU A 1 90 ? -6.159 7.588 -8.072 1.00 98.12 90 LEU A O 1
ATOM 724 N N . GLU A 1 91 ? -7.087 6.885 -9.994 1.00 97.75 91 GLU A N 1
ATOM 725 C CA . GLU A 1 91 ? -8.474 6.934 -9.508 1.00 97.75 91 GLU A CA 1
ATOM 726 C C . GLU A 1 91 ? -8.694 5.986 -8.324 1.00 97.75 91 GLU A C 1
ATOM 728 O O . GLU A 1 91 ? -9.303 6.362 -7.323 1.00 97.75 91 GLU A O 1
ATOM 733 N N . THR A 1 92 ? -8.125 4.777 -8.393 1.00 97.81 92 THR A N 1
ATOM 734 C CA . THR A 1 92 ? -8.179 3.803 -7.298 1.00 97.81 92 THR A CA 1
ATOM 735 C C . THR A 1 92 ? -7.499 4.340 -6.040 1.00 97.81 92 THR A C 1
ATOM 737 O O . THR A 1 92 ? -8.017 4.144 -4.945 1.00 97.81 92 THR A O 1
ATOM 740 N N . PHE A 1 93 ? -6.366 5.037 -6.174 1.00 97.56 93 PHE A N 1
ATOM 741 C CA . PHE A 1 93 ? -5.680 5.678 -5.046 1.00 97.56 93 PHE A CA 1
ATOM 742 C C . PHE A 1 93 ? -6.457 6.878 -4.487 1.00 97.56 93 PHE A C 1
ATOM 744 O O . PHE A 1 93 ? -6.462 7.064 -3.272 1.00 97.56 93 PHE A O 1
ATOM 751 N N . GLY A 1 94 ? -7.164 7.629 -5.335 1.00 98.06 94 GLY A N 1
ATOM 752 C CA . GLY A 1 94 ? -8.121 8.652 -4.905 1.00 98.06 94 GLY A CA 1
ATOM 753 C C . GLY A 1 94 ? -9.221 8.065 -4.023 1.00 98.06 94 GLY A C 1
ATOM 754 O O . GLY A 1 94 ? -9.355 8.431 -2.857 1.00 98.06 94 GLY A O 1
ATOM 755 N N . ALA A 1 95 ? -9.931 7.061 -4.543 1.00 98.06 95 ALA A N 1
ATOM 756 C CA . ALA A 1 95 ? -10.985 6.363 -3.807 1.00 98.06 95 ALA A CA 1
ATOM 757 C C . ALA A 1 95 ? -10.466 5.673 -2.533 1.00 98.06 95 ALA A C 1
ATOM 759 O O . ALA A 1 95 ? -11.187 5.556 -1.546 1.00 98.06 95 ALA A O 1
ATOM 760 N N . LEU A 1 96 ? -9.218 5.201 -2.542 1.00 97.69 96 LEU A N 1
ATOM 761 C CA . LEU A 1 96 ? -8.566 4.621 -1.373 1.00 97.69 96 LEU A CA 1
ATOM 762 C C . LEU A 1 96 ? -8.289 5.673 -0.289 1.00 97.69 96 LEU A C 1
ATOM 764 O O . LEU A 1 96 ? -8.482 5.387 0.892 1.00 97.69 96 LEU A O 1
ATOM 768 N N . GLY A 1 97 ? -7.863 6.879 -0.675 1.00 97.25 97 GLY A N 1
ATOM 769 C CA . GLY A 1 97 ? -7.637 7.997 0.240 1.00 97.25 97 GLY A CA 1
ATOM 770 C C . GLY A 1 97 ? -8.866 8.319 1.093 1.00 97.25 97 GLY A C 1
ATOM 771 O O . GLY A 1 97 ? -8.735 8.505 2.301 1.00 97.25 97 GLY A O 1
ATOM 772 N N . ASP A 1 98 ? -10.062 8.282 0.504 1.00 96.50 98 ASP A N 1
ATOM 773 C CA . ASP A 1 98 ? -11.334 8.560 1.194 1.00 96.50 98 ASP A CA 1
ATOM 774 C C . ASP A 1 98 ? -11.699 7.534 2.285 1.00 96.50 98 ASP A C 1
ATOM 776 O O . ASP A 1 98 ? -12.524 7.807 3.165 1.00 96.50 98 ASP A O 1
ATOM 780 N N . GLU A 1 99 ? -11.094 6.345 2.245 1.00 97.75 99 GLU A N 1
ATOM 781 C CA . GLU A 1 99 ? -11.392 5.242 3.166 1.00 97.75 99 GLU A CA 1
ATOM 782 C C . GLU A 1 99 ? -10.354 5.062 4.278 1.00 97.75 99 GLU A C 1
ATOM 784 O O . GLU A 1 99 ? -10.600 4.325 5.236 1.00 97.75 99 GLU A O 1
ATOM 789 N N . LEU A 1 100 ? -9.203 5.725 4.163 1.00 98.12 100 LEU A N 1
ATOM 790 C CA . LEU A 1 100 ? -8.085 5.625 5.098 1.00 98.12 100 LEU A CA 1
ATOM 791 C C . LEU A 1 100 ? -8.156 6.672 6.217 1.00 98.12 100 LEU A C 1
ATOM 793 O O . LEU A 1 100 ? -8.721 7.756 6.040 1.00 98.12 100 LEU A O 1
ATOM 797 N N . ALA A 1 101 ? -7.476 6.397 7.335 1.00 97.44 101 ALA A N 1
ATOM 798 C CA . ALA A 1 101 ? -7.216 7.402 8.370 1.00 97.44 101 ALA A CA 1
ATOM 799 C C . ALA A 1 101 ? -6.497 8.625 7.774 1.00 97.44 101 ALA A C 1
ATOM 801 O O . ALA A 1 101 ? -5.776 8.502 6.781 1.00 97.44 101 ALA A O 1
ATOM 802 N N . GLU A 1 102 ? -6.673 9.807 8.362 1.00 96.19 102 GLU A N 1
ATOM 803 C CA . GLU A 1 102 ? -6.132 11.066 7.824 1.00 96.19 102 GLU A CA 1
ATOM 804 C C . GLU A 1 102 ? -4.598 11.056 7.689 1.00 96.19 102 GLU A C 1
ATOM 806 O O . GLU A 1 102 ? -4.057 11.561 6.708 1.00 96.19 102 GLU A O 1
ATOM 811 N N . ASP A 1 103 ? -3.901 10.436 8.637 1.00 96.62 103 ASP A N 1
ATOM 812 C CA . ASP A 1 103 ? -2.443 10.301 8.704 1.00 96.62 103 ASP A CA 1
ATOM 813 C C . ASP A 1 103 ? -1.948 8.910 8.269 1.00 96.62 103 ASP A C 1
ATOM 815 O O . ASP A 1 103 ? -0.833 8.495 8.602 1.00 96.62 103 ASP A O 1
ATOM 819 N N . ALA A 1 104 ? -2.770 8.172 7.516 1.00 98.12 104 ALA A N 1
ATOM 820 C CA . ALA A 1 104 ? -2.458 6.802 7.149 1.00 98.12 104 ALA A CA 1
ATOM 821 C C . ALA A 1 104 ? -1.158 6.678 6.341 1.00 98.12 104 ALA A C 1
ATOM 823 O O . ALA A 1 104 ? -0.863 7.452 5.421 1.00 98.12 104 ALA A O 1
ATOM 824 N N . ARG A 1 105 ? -0.407 5.616 6.639 1.00 97.94 105 ARG A N 1
ATOM 825 C CA . ARG A 1 105 ? 0.767 5.202 5.869 1.00 97.94 105 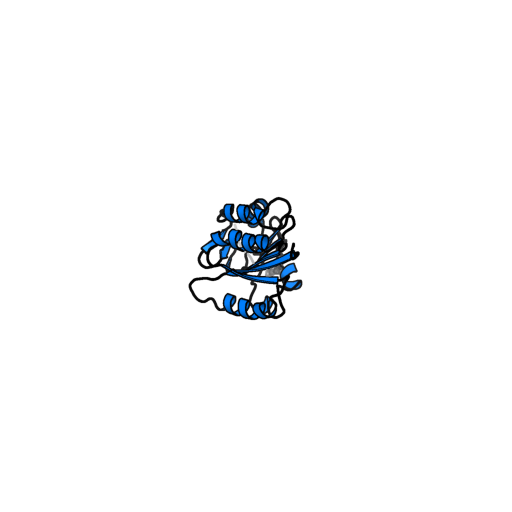ARG A CA 1
ATOM 826 C C . ARG A 1 105 ? 0.434 4.029 4.957 1.00 97.94 105 ARG A C 1
ATOM 828 O O . ARG A 1 105 ? -0.019 2.985 5.428 1.0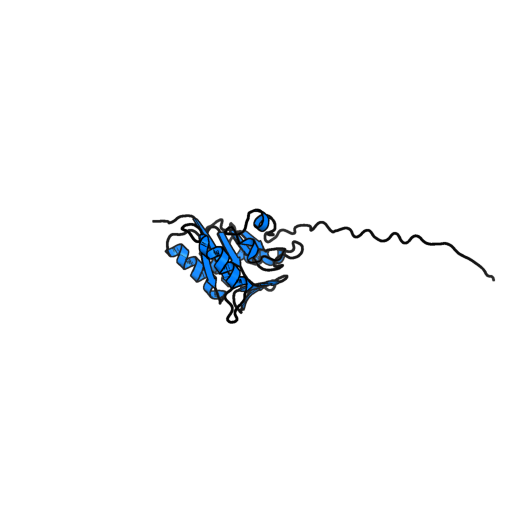0 97.94 105 ARG A O 1
ATOM 835 N N . VAL A 1 106 ? 0.751 4.174 3.675 1.00 98.38 106 VAL A N 1
ATOM 836 C CA . VAL A 1 106 ? 0.621 3.131 2.656 1.00 98.38 106 VAL A CA 1
ATOM 837 C C . VAL A 1 106 ? 2.004 2.629 2.242 1.00 98.38 106 VAL A C 1
ATOM 839 O O . VAL A 1 106 ? 2.863 3.417 1.849 1.00 98.38 106 VAL A O 1
ATOM 842 N N . ASN A 1 107 ? 2.225 1.317 2.307 1.00 98.06 107 ASN A N 1
ATOM 843 C CA . ASN A 1 107 ? 3.472 0.673 1.894 1.00 98.06 107 ASN A CA 1
ATOM 844 C C . ASN A 1 107 ? 3.227 -0.278 0.711 1.00 98.06 107 ASN A C 1
ATOM 846 O O . ASN A 1 107 ? 2.349 -1.135 0.775 1.00 98.06 107 ASN A O 1
ATOM 850 N N . LEU A 1 108 ? 4.052 -0.185 -0.330 1.00 97.50 108 LEU A N 1
ATOM 851 C CA . LEU A 1 108 ? 4.101 -1.101 -1.469 1.00 97.50 108 LEU A CA 1
ATOM 852 C C . LEU A 1 108 ? 5.289 -2.051 -1.297 1.00 97.50 108 LEU A C 1
ATOM 854 O O . LEU A 1 108 ? 6.438 -1.712 -1.595 1.00 97.50 108 LEU A O 1
ATOM 858 N N . LEU A 1 109 ? 5.004 -3.249 -0.799 1.00 95.88 109 LEU A N 1
ATOM 859 C CA . LEU A 1 109 ? 5.965 -4.311 -0.508 1.00 95.88 109 LEU A CA 1
ATOM 860 C C . LEU A 1 109 ? 6.147 -5.203 -1.737 1.00 95.88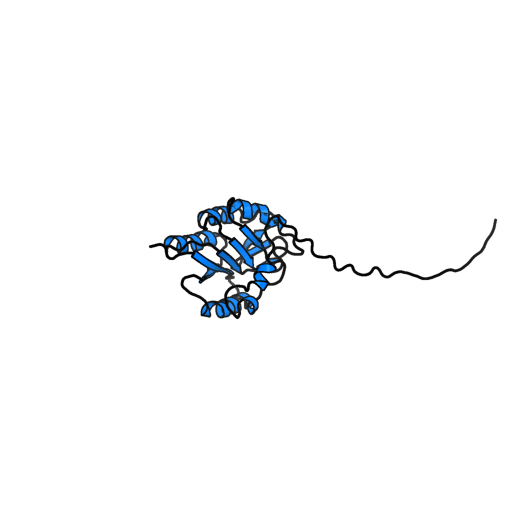 109 LEU A C 1
ATOM 862 O O . LEU A 1 109 ? 5.858 -6.395 -1.718 1.00 95.88 109 LEU A O 1
ATOM 866 N N . GLY A 1 110 ? 6.595 -4.591 -2.829 1.00 91.62 110 GLY A N 1
ATOM 867 C CA . GLY A 1 110 ? 6.909 -5.269 -4.081 1.00 91.62 110 GLY A CA 1
ATOM 868 C C . GLY A 1 110 ? 8.368 -5.075 -4.448 1.00 91.62 110 GLY A C 1
ATOM 869 O O . GLY A 1 110 ? 9.024 -4.113 -4.055 1.00 91.62 110 GLY A O 1
ATOM 870 N N . CYS A 1 111 ? 8.890 -5.996 -5.236 1.00 89.31 111 CYS A N 1
ATOM 871 C CA . CYS A 1 111 ? 10.290 -6.014 -5.622 1.00 89.31 111 CYS A CA 1
ATOM 872 C C . CYS A 1 111 ? 10.656 -4.738 -6.389 1.00 89.31 111 CYS A C 1
ATOM 874 O O . CYS A 1 111 ? 10.118 -4.486 -7.461 1.00 89.31 111 CYS A O 1
ATOM 876 N N . ARG A 1 112 ? 11.626 -3.957 -5.902 1.00 88.00 112 ARG A N 1
ATOM 877 C CA . ARG A 1 112 ? 12.221 -2.843 -6.673 1.00 88.00 112 ARG A CA 1
ATOM 878 C C . ARG A 1 112 ? 11.221 -1.760 -7.128 1.00 88.00 112 ARG A C 1
ATOM 880 O O . ARG A 1 112 ? 11.494 -1.075 -8.114 1.00 88.00 112 ARG A O 1
ATOM 887 N N . VAL A 1 113 ? 10.111 -1.573 -6.413 1.00 89.38 113 VAL A N 1
ATOM 888 C CA . VAL A 1 113 ? 9.127 -0.498 -6.666 1.00 89.38 113 VAL A CA 1
ATOM 889 C C . VAL A 1 113 ? 9.816 0.872 -6.639 1.00 89.38 113 VAL A C 1
ATOM 891 O O . VAL A 1 113 ? 9.590 1.700 -7.515 1.00 89.38 113 VAL 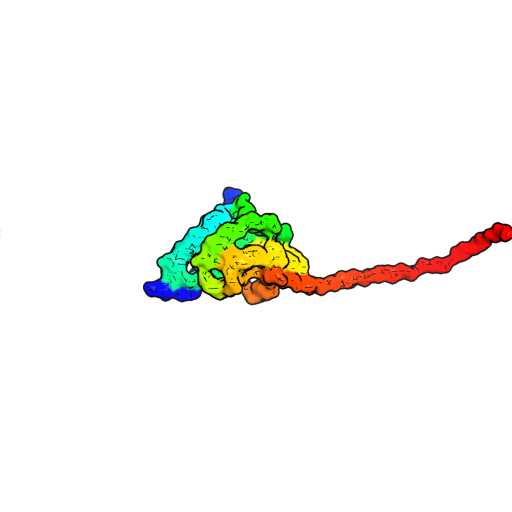A O 1
ATOM 894 N N . ALA A 1 114 ? 10.736 1.075 -5.693 1.00 88.56 114 ALA A N 1
ATOM 895 C CA . ALA A 1 114 ? 11.566 2.274 -5.568 1.00 88.56 114 ALA A CA 1
ATOM 896 C C . ALA A 1 114 ? 13.062 1.963 -5.787 1.00 88.56 114 ALA A C 1
ATOM 898 O O . ALA A 1 114 ? 13.917 2.284 -4.954 1.00 88.56 114 ALA A O 1
ATOM 899 N N . ARG A 1 115 ? 13.394 1.254 -6.878 1.00 80.00 115 ARG A N 1
ATOM 900 C CA . ARG A 1 115 ? 14.778 0.841 -7.186 1.00 80.00 115 ARG A CA 1
ATOM 901 C C . ARG A 1 115 ? 15.737 2.036 -7.188 1.00 80.00 115 ARG A C 1
ATOM 903 O O . ARG A 1 115 ? 15.445 3.060 -7.793 1.00 80.00 115 ARG A O 1
ATOM 910 N N . GLY A 1 116 ? 16.905 1.875 -6.561 1.00 72.44 116 GLY A N 1
ATOM 911 C CA . GLY A 1 116 ? 17.950 2.909 -6.552 1.00 72.44 116 GLY A CA 1
ATOM 912 C C . GLY A 1 116 ? 17.512 4.214 -5.883 1.00 72.44 116 GLY A C 1
ATOM 913 O O . GLY A 1 116 ? 17.977 5.278 -6.270 1.00 72.44 116 GLY A O 1
ATOM 914 N N . GLY A 1 117 ? 16.550 4.144 -4.955 1.00 73.62 117 GLY A N 1
ATOM 915 C CA . GLY A 1 117 ? 16.000 5.322 -4.287 1.00 73.62 117 GLY A CA 1
ATOM 916 C C . GLY A 1 117 ? 15.019 6.128 -5.139 1.00 73.62 117 GLY A C 1
ATOM 917 O O . GLY A 1 117 ? 14.541 7.157 -4.676 1.00 73.62 117 GLY A O 1
ATOM 918 N N . GLN A 1 118 ? 14.683 5.685 -6.356 1.00 80.56 118 GLN A N 1
ATOM 919 C CA . GLN A 1 118 ? 13.796 6.415 -7.262 1.00 80.56 118 GLN A CA 1
ATOM 920 C C . GLN A 1 118 ? 12.320 6.140 -6.939 1.00 80.56 118 GLN A C 1
ATOM 922 O O . GLN A 1 118 ? 11.656 5.338 -7.595 1.00 80.56 118 GLN A O 1
ATOM 927 N N . ALA A 1 119 ? 11.796 6.822 -5.921 1.00 89.88 119 ALA A N 1
ATOM 928 C CA . ALA A 1 119 ? 10.374 6.802 -5.565 1.00 89.88 119 ALA A CA 1
ATOM 929 C C . ALA A 1 119 ? 9.588 7.999 -6.134 1.00 89.88 119 ALA A C 1
ATOM 931 O O . ALA A 1 119 ? 8.403 8.156 -5.848 1.00 89.88 119 ALA A O 1
ATOM 932 N N . ALA A 1 120 ? 10.216 8.857 -6.945 1.00 91.56 120 ALA A N 1
ATOM 933 C CA . ALA A 1 120 ? 9.583 10.066 -7.479 1.00 91.56 120 ALA A CA 1
ATOM 934 C C . ALA A 1 120 ? 8.307 9.772 -8.293 1.00 91.56 120 ALA A C 1
ATOM 936 O O . ALA A 1 120 ? 7.340 10.529 -8.203 1.00 91.56 120 ALA A O 1
ATOM 937 N N . TRP A 1 121 ? 8.261 8.645 -9.009 1.00 93.44 121 TRP A N 1
ATOM 938 C CA . TRP A 1 121 ? 7.087 8.215 -9.778 1.00 93.44 121 TRP A CA 1
ATOM 939 C C . TRP A 1 121 ? 5.867 7.878 -8.902 1.00 93.44 121 TRP A C 1
ATOM 941 O O . TRP A 1 121 ? 4.747 7.872 -9.400 1.00 93.44 121 TRP A O 1
ATOM 951 N N . LEU A 1 122 ? 6.056 7.654 -7.594 1.00 96.44 122 LEU A N 1
ATOM 952 C CA . LEU A 1 122 ? 4.967 7.438 -6.636 1.00 96.44 122 LEU A CA 1
ATOM 953 C C . LEU A 1 122 ? 4.281 8.747 -6.205 1.00 96.44 122 LEU A C 1
ATOM 955 O O . LEU A 1 122 ? 3.214 8.708 -5.601 1.00 96.44 122 LEU A O 1
ATOM 959 N N . THR A 1 123 ? 4.867 9.912 -6.497 1.00 96.19 123 THR A N 1
ATOM 960 C CA . THR A 1 123 ? 4.364 11.220 -6.030 1.00 96.19 123 THR A CA 1
ATOM 961 C C . THR A 1 123 ? 2.922 11.515 -6.462 1.00 96.19 123 THR A C 1
ATOM 963 O O . THR A 1 123 ? 2.146 11.963 -5.617 1.00 96.19 123 THR A O 1
ATOM 966 N N . PRO A 1 124 ? 2.505 11.264 -7.721 1.00 96.81 124 PRO A N 1
ATOM 967 C CA . PRO A 1 124 ? 1.112 11.462 -8.126 1.00 96.81 124 PRO A CA 1
ATOM 968 C C . PRO A 1 124 ? 0.131 10.616 -7.302 1.00 96.81 124 PRO A C 1
ATOM 970 O O . PRO A 1 124 ? -0.933 11.098 -6.928 1.00 96.81 124 PRO A O 1
ATOM 973 N N . PHE A 1 125 ? 0.525 9.392 -6.944 1.00 98.00 125 PHE A N 1
ATOM 974 C CA . PHE A 1 125 ? -0.277 8.482 -6.127 1.00 98.00 125 PHE A CA 1
ATOM 975 C C . PHE A 1 125 ? -0.330 8.904 -4.656 1.00 98.00 125 PHE A C 1
ATOM 977 O O . PHE A 1 125 ? -1.397 8.845 -4.054 1.00 98.00 125 PHE A O 1
ATOM 984 N N . GLU A 1 126 ? 0.781 9.381 -4.078 1.00 97.81 126 GLU A N 1
ATOM 985 C CA . GLU A 1 126 ? 0.766 9.961 -2.724 1.00 97.81 126 GLU A CA 1
ATOM 986 C C . GLU A 1 126 ? -0.190 11.158 -2.658 1.00 97.81 126 GLU A C 1
ATOM 988 O O . GLU A 1 126 ? -1.000 11.250 -1.742 1.00 97.81 126 GLU A O 1
ATOM 993 N N . ARG A 1 127 ? -0.166 12.031 -3.675 1.00 97.19 127 ARG A N 1
ATOM 994 C CA . ARG A 1 127 ? -1.103 13.159 -3.777 1.00 97.19 127 ARG A CA 1
ATOM 995 C C . ARG A 1 127 ? -2.552 12.698 -3.907 1.00 97.19 127 ARG A C 1
ATOM 997 O O . ARG A 1 127 ? -3.415 13.289 -3.265 1.00 97.19 127 ARG A O 1
ATOM 1004 N N . ALA A 1 128 ? -2.809 11.653 -4.694 1.00 97.69 128 ALA A N 1
ATOM 1005 C CA . ALA A 1 128 ? -4.146 11.088 -4.859 1.00 97.69 128 ALA A CA 1
ATOM 1006 C C . ALA A 1 128 ? -4.718 10.532 -3.541 1.00 97.69 128 ALA A C 1
ATOM 1008 O O . ALA A 1 128 ? -5.910 10.676 -3.305 1.00 97.69 128 ALA A O 1
ATOM 1009 N N . LEU 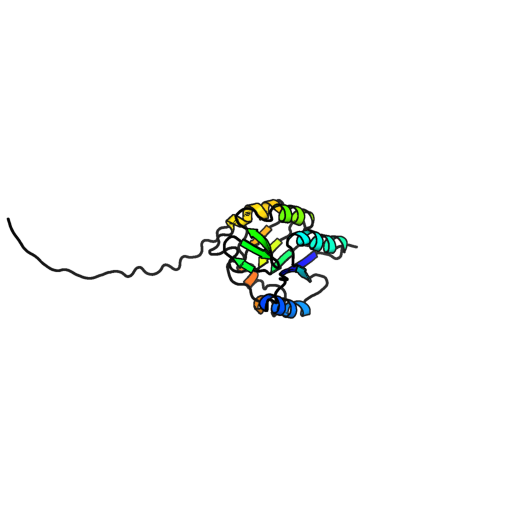A 1 129 ? -3.888 9.991 -2.638 1.00 97.69 129 LEU A N 1
ATOM 1010 C CA . LEU A 1 129 ? -4.340 9.572 -1.298 1.00 97.69 129 LEU A CA 1
ATOM 1011 C C . LEU A 1 129 ? -4.805 10.751 -0.422 1.00 97.69 129 LEU A C 1
ATOM 1013 O O . LEU A 1 129 ? -5.534 10.548 0.552 1.00 97.69 129 LEU A O 1
ATOM 1017 N N . GLY A 1 130 ? -4.372 11.974 -0.725 1.00 95.94 130 GLY A N 1
ATOM 1018 C CA . GLY A 1 130 ? -4.669 13.183 0.039 1.00 95.94 130 GLY A CA 1
ATOM 1019 C C . GLY A 1 130 ? -3.486 13.698 0.864 1.00 95.94 130 GLY A C 1
ATOM 1020 O O . GLY A 1 130 ? -2.517 12.995 1.136 1.00 95.94 130 GLY A O 1
ATOM 1021 N N . ALA A 1 131 ? -3.578 14.962 1.285 1.00 90.69 131 ALA A N 1
ATOM 1022 C CA . ALA A 1 131 ? -2.434 15.768 1.730 1.00 90.69 131 ALA A CA 1
ATOM 1023 C C . ALA A 1 131 ? -1.660 15.243 2.956 1.00 90.69 131 ALA A C 1
ATOM 1025 O O . ALA A 1 131 ? -0.488 15.578 3.122 1.00 90.69 131 ALA A O 1
ATOM 1026 N N . ARG A 1 132 ? -2.300 14.461 3.833 1.00 95.38 132 ARG A N 1
ATOM 1027 C CA . ARG A 1 132 ? -1.708 13.999 5.103 1.00 95.38 132 ARG A CA 1
ATOM 1028 C C . ARG A 1 132 ? -1.297 12.527 5.105 1.00 95.38 132 ARG A C 1
ATOM 1030 O O . ARG A 1 132 ? -0.636 12.089 6.044 1.00 95.38 132 ARG A O 1
ATOM 1037 N N . ARG A 1 133 ? -1.625 11.787 4.046 1.00 97.44 133 ARG A N 1
ATOM 1038 C CA . ARG A 1 133 ? -1.275 10.372 3.901 1.00 97.44 133 ARG A CA 1
ATOM 1039 C C . ARG A 1 133 ? 0.074 10.241 3.217 1.00 97.44 133 ARG A C 1
ATOM 1041 O O . ARG A 1 133 ? 0.502 11.127 2.480 1.00 97.44 133 ARG A O 1
ATOM 1048 N N . THR A 1 134 ? 0.767 9.141 3.484 1.00 97.81 134 THR A N 1
ATOM 1049 C CA . THR A 1 134 ? 2.101 8.908 2.912 1.00 97.81 134 THR A CA 1
ATOM 1050 C C . THR A 1 134 ? 2.169 7.602 2.147 1.00 97.81 134 THR A C 1
ATOM 1052 O O . THR A 1 134 ? 1.540 6.619 2.540 1.00 97.81 134 THR A O 1
ATOM 1055 N N . LEU A 1 135 ? 2.959 7.582 1.075 1.00 98.00 135 LEU A N 1
ATOM 1056 C CA . LEU A 1 135 ? 3.157 6.406 0.231 1.00 98.00 135 LEU A CA 1
ATOM 1057 C C . LEU A 1 135 ? 4.635 6.031 0.174 1.00 98.00 135 LEU A C 1
ATOM 1059 O O . LEU A 1 135 ? 5.495 6.874 -0.072 1.00 98.00 135 LEU A O 1
ATOM 1063 N N . TRP A 1 136 ? 4.924 4.751 0.379 1.00 97.31 136 TRP A N 1
ATOM 1064 C CA . TRP A 1 136 ? 6.280 4.222 0.451 1.00 97.31 136 TRP A CA 1
ATOM 1065 C C . TRP A 1 136 ? 6.426 2.990 -0.434 1.00 97.31 136 TRP A C 1
ATOM 1067 O O . TRP A 1 136 ? 5.551 2.130 -0.445 1.00 97.31 136 TRP A O 1
ATOM 1077 N N . GLY A 1 137 ? 7.544 2.874 -1.145 1.00 95.88 137 GLY A N 1
ATOM 1078 C CA . GLY A 1 137 ? 7.867 1.718 -1.979 1.00 95.88 137 GLY A CA 1
ATOM 1079 C C . GLY A 1 137 ? 9.091 0.962 -1.476 1.00 95.88 137 GLY A C 1
ATOM 1080 O O . GLY A 1 137 ? 10.066 1.565 -1.027 1.00 95.88 137 GLY A O 1
ATOM 1081 N N . ALA A 1 138 ? 9.067 -0.365 -1.584 1.00 94.00 138 ALA A N 1
ATOM 1082 C CA . ALA A 1 138 ? 10.246 -1.186 -1.340 1.00 94.00 138 ALA A CA 1
ATOM 1083 C C . ALA A 1 138 ? 11.332 -0.939 -2.403 1.00 94.00 138 ALA A C 1
ATOM 1085 O O . ALA A 1 138 ? 11.092 -0.989 -3.614 1.00 94.00 138 ALA A O 1
ATOM 1086 N N . SER A 1 139 ? 12.554 -0.677 -1.937 1.00 90.12 139 SER A N 1
ATOM 1087 C CA . SER A 1 139 ? 13.746 -0.514 -2.780 1.00 90.12 139 SER A CA 1
ATOM 1088 C C . SER A 1 139 ? 14.382 -1.858 -3.161 1.00 90.12 139 SER A C 1
ATOM 1090 O O . SER A 1 139 ? 15.030 -1.977 -4.206 1.00 90.12 139 SER A O 1
ATOM 1092 N N . SER A 1 140 ? 14.151 -2.884 -2.341 1.00 87.56 140 SER A N 1
ATOM 1093 C CA . SER A 1 140 ? 14.688 -4.238 -2.463 1.00 87.56 140 SER A CA 1
ATOM 1094 C C . SER A 1 140 ? 13.569 -5.284 -2.583 1.00 87.56 140 SER A C 1
ATOM 1096 O O . SER A 1 140 ? 12.391 -4.959 -2.738 1.00 87.56 140 SER A O 1
ATOM 1098 N N . TRP A 1 141 ? 13.945 -6.562 -2.620 1.00 86.38 141 TRP A N 1
ATOM 1099 C CA . TRP A 1 141 ? 13.002 -7.677 -2.645 1.00 86.38 141 TRP A CA 1
ATOM 1100 C C . TRP A 1 141 ? 12.453 -7.933 -1.233 1.00 86.38 141 TRP A C 1
ATOM 1102 O O . TRP A 1 141 ? 13.229 -8.195 -0.316 1.00 86.38 141 TRP A O 1
ATOM 1112 N N . VAL A 1 142 ? 11.126 -7.921 -1.074 1.00 87.94 142 VAL A N 1
ATOM 1113 C CA . VAL A 1 142 ? 10.444 -8.344 0.160 1.00 87.94 142 VAL A CA 1
ATOM 1114 C C . VAL A 1 142 ? 9.896 -9.753 -0.056 1.00 87.94 142 VAL A C 1
ATOM 1116 O O . VAL A 1 142 ? 9.171 -9.999 -1.014 1.00 87.94 142 VAL A O 1
ATOM 1119 N N . SER A 1 143 ? 10.266 -10.693 0.814 1.00 86.12 143 SER A N 1
ATOM 1120 C CA . SER A 1 143 ? 9.847 -12.100 0.728 1.00 86.12 143 SER A CA 1
ATOM 1121 C C . SER A 1 143 ? 9.045 -12.527 1.955 1.00 86.12 143 SER A C 1
ATOM 1123 O O . SER A 1 143 ? 9.025 -11.816 2.957 1.00 86.12 143 SER A O 1
ATOM 1125 N N . HIS A 1 144 ? 8.488 -13.741 1.920 1.00 84.38 144 HIS A N 1
ATOM 1126 C CA . HIS A 1 144 ? 7.849 -14.379 3.077 1.00 84.38 144 HIS A CA 1
ATOM 1127 C C . HIS A 1 144 ? 8.716 -14.386 4.356 1.00 84.38 144 HIS A C 1
ATOM 1129 O O . HIS A 1 144 ? 8.174 -14.369 5.459 1.00 84.38 144 HIS A O 1
ATOM 1135 N N . VAL A 1 145 ? 10.052 -14.362 4.226 1.00 87.75 145 VAL A N 1
ATOM 1136 C CA . VAL A 1 145 ? 10.988 -14.318 5.364 1.00 87.75 145 VAL A CA 1
ATOM 1137 C C . VAL A 1 145 ? 10.822 -13.034 6.183 1.00 87.75 145 VAL A C 1
ATOM 1139 O O . VAL A 1 145 ? 10.915 -13.076 7.408 1.00 87.75 145 VAL A O 1
ATOM 1142 N N . ALA A 1 146 ? 10.480 -11.915 5.535 1.00 89.19 146 ALA A N 1
ATOM 1143 C CA . ALA A 1 146 ? 10.242 -10.633 6.204 1.00 89.19 146 ALA A CA 1
ATOM 1144 C C . ALA A 1 146 ? 9.035 -10.660 7.160 1.00 89.19 146 ALA A C 1
ATOM 1146 O O . ALA A 1 146 ? 8.860 -9.731 7.946 1.00 89.19 146 ALA A O 1
ATOM 1147 N N . PHE A 1 147 ? 8.219 -11.718 7.096 1.00 91.12 147 PHE A N 1
ATOM 1148 C CA . PHE A 1 147 ? 6.995 -11.880 7.872 1.00 91.12 147 PHE A CA 1
ATOM 1149 C C . PHE A 1 147 ? 7.042 -13.042 8.877 1.00 91.12 147 PHE A C 1
ATOM 1151 O O . PHE A 1 147 ? 6.033 -13.371 9.497 1.00 91.12 147 PHE A O 1
ATOM 1158 N N . MET A 1 148 ? 8.197 -13.694 9.057 1.00 86.69 148 MET A N 1
ATOM 1159 C CA . MET A 1 148 ? 8.324 -14.880 9.923 1.00 86.69 148 MET A CA 1
ATOM 1160 C C . MET A 1 148 ? 7.982 -14.617 11.395 1.00 86.69 148 MET A C 1
ATOM 1162 O O . MET A 1 148 ? 7.573 -15.542 12.107 1.00 86.69 148 MET A O 1
ATOM 1166 N N . HIS A 1 149 ? 8.137 -13.368 11.836 1.00 88.00 149 HIS A N 1
ATOM 1167 C CA . HIS A 1 149 ? 7.934 -12.928 13.217 1.00 88.00 149 HIS A CA 1
ATOM 1168 C C . HIS A 1 149 ? 6.777 -11.934 13.373 1.00 88.00 149 HIS A C 1
ATOM 1170 O O . HIS A 1 149 ? 6.616 -11.358 14.448 1.00 88.00 149 HIS A O 1
ATOM 1176 N N . GLY A 1 150 ? 5.979 -11.717 12.324 1.00 89.19 150 GLY A N 1
ATOM 1177 C CA . GLY A 1 150 ? 4.869 -10.777 12.366 1.00 89.19 150 GLY A CA 1
ATOM 1178 C C . GLY A 1 150 ? 4.723 -9.956 11.096 1.00 89.19 150 GLY A C 1
ATOM 1179 O O . GLY A 1 150 ? 5.235 -10.322 10.038 1.00 89.19 150 GLY A O 1
ATOM 1180 N N . PRO A 1 151 ? 4.025 -8.819 11.195 1.00 89.75 151 PRO A N 1
ATOM 1181 C CA . PRO A 1 151 ? 4.117 -7.766 10.193 1.00 89.75 151 PRO A CA 1
ATOM 1182 C C . PRO A 1 151 ? 5.581 -7.335 9.961 1.00 89.75 151 PRO A C 1
ATOM 1184 O O . PRO A 1 151 ? 6.435 -7.627 10.798 1.00 89.75 151 PRO A O 1
ATOM 1187 N N . ILE A 1 152 ? 5.876 -6.609 8.866 1.00 89.88 152 ILE A N 1
ATOM 1188 C CA . ILE A 1 152 ? 7.270 -6.229 8.552 1.00 89.88 152 ILE A CA 1
ATOM 1189 C C . ILE A 1 152 ? 7.980 -5.597 9.755 1.00 89.88 152 ILE A C 1
ATOM 1191 O O . ILE A 1 152 ? 7.396 -4.755 10.450 1.00 89.88 152 ILE A O 1
ATOM 1195 N N . SER A 1 153 ? 9.228 -6.017 9.974 1.00 85.81 153 SER A N 1
ATOM 1196 C CA . SER A 1 153 ? 10.089 -5.498 11.036 1.00 85.81 153 SER A CA 1
ATOM 1197 C C . SER A 1 153 ? 10.444 -4.029 10.798 1.00 85.81 153 SER A C 1
ATOM 1199 O O . SER A 1 153 ? 10.390 -3.533 9.669 1.00 85.81 153 SER A O 1
ATOM 1201 N N . ALA A 1 154 ? 10.862 -3.341 11.862 1.00 86.69 154 ALA A N 1
ATOM 1202 C CA . ALA A 1 154 ? 11.346 -1.965 11.773 1.00 86.69 154 ALA A CA 1
ATOM 1203 C C . ALA A 1 154 ? 12.548 -1.829 10.818 1.00 86.69 154 ALA A C 1
ATOM 1205 O O . ALA A 1 154 ? 12.669 -0.825 10.125 1.00 86.69 154 ALA A O 1
ATOM 1206 N N . GLU A 1 155 ? 13.399 -2.856 10.736 1.00 86.94 155 GLU A N 1
ATOM 1207 C CA . GLU A 1 155 ? 14.534 -2.896 9.809 1.00 86.94 155 GLU A CA 1
ATOM 1208 C C . GLU A 1 155 ? 14.067 -2.887 8.349 1.00 86.94 155 GLU A C 1
ATOM 1210 O O . GLU A 1 155 ? 14.493 -2.034 7.576 1.00 86.94 155 GLU A O 1
ATOM 1215 N N . VAL A 1 156 ? 13.131 -3.771 7.977 1.00 88.69 156 VAL A N 1
ATOM 1216 C CA . VAL A 1 156 ? 12.560 -3.789 6.618 1.00 88.69 156 VAL A CA 1
ATOM 1217 C C . VAL A 1 156 ? 11.849 -2.471 6.327 1.00 88.69 156 VAL A C 1
ATOM 1219 O O . VAL A 1 156 ? 12.003 -1.905 5.246 1.00 88.69 156 VAL A O 1
ATOM 1222 N N . GLU A 1 157 ? 11.108 -1.945 7.299 1.00 90.69 157 GLU A N 1
ATOM 1223 C CA . GLU A 1 157 ? 10.407 -0.671 7.175 1.00 90.69 157 GLU A CA 1
ATOM 1224 C C . GLU A 1 157 ? 11.352 0.515 6.939 1.00 90.69 157 GLU A C 1
ATOM 1226 O O . GLU A 1 157 ? 11.023 1.401 6.148 1.00 90.69 157 GLU A O 1
ATOM 1231 N N . ALA A 1 158 ? 12.531 0.513 7.566 1.00 89.88 158 ALA A N 1
ATOM 1232 C CA . ALA A 1 158 ? 13.556 1.536 7.380 1.00 89.88 158 ALA A CA 1
ATOM 1233 C C . ALA A 1 158 ? 14.167 1.527 5.967 1.00 89.88 158 ALA A C 1
ATOM 1235 O O . ALA A 1 158 ? 14.713 2.538 5.530 1.00 89.88 158 ALA A O 1
ATOM 1236 N N . THR A 1 159 ? 14.048 0.420 5.225 1.00 90.44 159 THR A N 1
ATOM 1237 C CA . THR A 1 159 ? 14.514 0.332 3.826 1.00 90.44 159 THR A CA 1
ATOM 1238 C C . THR A 1 159 ? 13.514 0.871 2.798 1.00 90.44 159 THR A C 1
ATOM 1240 O O . THR A 1 159 ? 13.845 0.984 1.608 1.00 90.44 159 THR A O 1
ATOM 1243 N N . LEU A 1 160 ? 12.283 1.172 3.224 1.00 93.69 160 LEU A N 1
ATOM 1244 C CA . LEU A 1 160 ? 11.250 1.705 2.345 1.00 93.69 160 LEU A CA 1
ATOM 1245 C C . LEU A 1 160 ? 11.553 3.161 1.987 1.00 93.69 160 LEU A C 1
ATOM 1247 O O . LEU A 1 160 ? 11.976 3.958 2.822 1.00 93.69 160 LEU A O 1
ATOM 1251 N N . VAL A 1 161 ? 11.271 3.527 0.740 1.00 94.31 161 VAL A N 1
ATOM 1252 C CA . VAL A 1 161 ? 11.519 4.873 0.221 1.00 94.31 161 VAL A CA 1
ATOM 1253 C C . VAL A 1 161 ? 10.189 5.585 0.030 1.00 94.31 161 VAL A C 1
ATOM 1255 O O . VAL A 1 161 ? 9.306 5.079 -0.664 1.00 94.31 161 VAL A O 1
ATOM 1258 N N . ARG A 1 162 ? 10.037 6.757 0.652 1.00 94.81 162 ARG A N 1
ATOM 1259 C CA . ARG A 1 162 ? 8.835 7.586 0.513 1.00 94.81 162 ARG A CA 1
ATOM 1260 C C . ARG A 1 162 ? 8.741 8.182 -0.888 1.00 94.81 162 ARG A C 1
ATOM 1262 O O . ARG A 1 162 ? 9.756 8.594 -1.448 1.00 94.81 162 ARG A O 1
ATOM 1269 N N . ALA A 1 163 ? 7.524 8.311 -1.402 1.00 91.06 163 ALA A N 1
ATOM 1270 C CA . ALA A 1 163 ? 7.225 9.123 -2.572 1.00 91.06 163 ALA A CA 1
ATOM 1271 C C . ALA A 1 163 ? 7.858 10.526 -2.470 1.00 91.06 163 ALA A C 1
ATOM 1273 O O . ALA A 1 163 ? 7.975 11.108 -1.390 1.00 91.06 163 ALA A O 1
ATOM 1274 N N . GLY A 1 164 ? 8.338 11.044 -3.601 1.00 76.00 164 GLY A N 1
ATOM 1275 C CA . GLY A 1 164 ? 8.966 12.367 -3.680 1.00 76.00 164 GLY A CA 1
ATOM 1276 C C . GLY A 1 164 ? 10.349 12.495 -3.023 1.00 76.00 164 GLY A C 1
ATOM 1277 O O . GLY A 1 164 ? 10.979 13.540 -3.171 1.00 76.00 164 GLY A O 1
ATOM 1278 N N . ARG A 1 165 ? 10.864 11.461 -2.341 1.00 69.31 165 ARG A N 1
ATOM 1279 C CA . ARG A 1 165 ? 12.256 11.420 -1.871 1.00 69.31 165 ARG A CA 1
ATOM 1280 C C . ARG A 1 165 ? 13.107 10.575 -2.812 1.00 69.31 165 ARG A C 1
ATOM 1282 O O . ARG A 1 165 ? 12.809 9.406 -3.039 1.00 69.31 165 ARG A O 1
ATOM 1289 N N . SER A 1 166 ? 14.194 11.163 -3.305 1.00 52.75 166 SER A N 1
ATOM 1290 C CA . SER A 1 166 ? 15.331 10.406 -3.824 1.00 52.75 166 SER A CA 1
ATOM 1291 C C . SER A 1 166 ? 16.265 10.124 -2.657 1.00 52.75 166 SER A C 1
ATOM 1293 O O . SER A 1 166 ? 16.763 11.055 -2.028 1.00 52.75 166 SER A O 1
ATOM 1295 N N . VAL A 1 167 ? 16.487 8.852 -2.336 1.00 54.66 167 VAL A N 1
ATOM 1296 C CA . VAL A 1 167 ? 17.627 8.488 -1.488 1.00 54.66 167 VAL A CA 1
ATOM 1297 C C . VAL A 1 167 ? 18.822 8.411 -2.424 1.00 54.66 167 VAL A C 1
ATOM 1299 O O . VAL A 1 167 ? 18.838 7.553 -3.309 1.00 54.66 167 VAL A O 1
ATOM 1302 N N . GLU A 1 168 ? 19.792 9.314 -2.268 1.00 43.06 168 GLU A N 1
ATOM 1303 C CA . GLU A 1 168 ? 21.101 9.136 -2.895 1.00 43.06 168 GLU A CA 1
ATOM 1304 C C . GLU A 1 168 ? 21.631 7.781 -2.432 1.00 43.06 168 GLU A C 1
ATOM 1306 O O . GLU A 1 168 ? 21.960 7.573 -1.265 1.00 43.06 168 GLU A O 1
ATOM 1311 N N . THR A 1 169 ? 21.622 6.804 -3.336 1.00 47.53 169 THR A N 1
ATOM 1312 C CA . THR A 1 169 ? 22.270 5.531 -3.051 1.00 47.53 169 THR A CA 1
ATOM 1313 C C . THR A 1 169 ? 23.758 5.858 -3.025 1.00 47.53 169 THR A C 1
ATOM 1315 O O . THR A 1 169 ? 24.223 6.419 -4.019 1.00 47.53 169 THR A O 1
ATOM 1318 N N . PRO A 1 170 ? 24.516 5.568 -1.950 1.00 42.12 170 PRO A N 1
ATOM 1319 C CA . PRO A 1 170 ? 25.950 5.788 -1.978 1.00 42.12 170 PRO A CA 1
ATOM 1320 C C . PRO A 1 170 ? 26.496 4.960 -3.135 1.00 42.12 170 PRO A C 1
ATOM 1322 O O . PRO A 1 170 ? 26.458 3.726 -3.106 1.00 42.12 170 PRO A O 1
ATOM 1325 N N . GLU A 1 171 ? 26.915 5.646 -4.199 1.00 40.66 171 GLU A N 1
ATOM 1326 C CA . GLU A 1 171 ? 27.599 5.028 -5.318 1.00 40.66 171 GLU A CA 1
ATOM 1327 C C . GLU A 1 171 ? 28.747 4.232 -4.709 1.00 40.66 171 GLU A C 1
ATOM 1329 O O . GLU A 1 171 ? 29.653 4.796 -4.085 1.00 40.66 171 GLU A O 1
ATOM 1334 N N . LYS A 1 172 ? 28.716 2.904 -4.861 1.00 41.31 172 LYS A N 1
ATOM 1335 C CA . LYS A 1 172 ? 29.934 2.117 -4.722 1.00 41.31 172 LYS A CA 1
ATOM 1336 C C . LYS A 1 172 ? 30.869 2.663 -5.790 1.00 41.31 172 LYS A C 1
ATOM 1338 O O . LYS A 1 172 ? 30.769 2.266 -6.947 1.00 41.31 172 LYS A O 1
ATOM 1343 N N . ARG A 1 173 ? 31.725 3.616 -5.408 1.00 40.88 173 ARG A N 1
ATOM 1344 C CA . ARG A 1 173 ? 32.822 4.110 -6.232 1.00 40.88 173 ARG A CA 1
ATOM 1345 C C . ARG A 1 173 ? 33.630 2.883 -6.612 1.00 40.88 173 ARG A C 1
ATOM 1347 O O . ARG A 1 173 ? 34.407 2.377 -5.807 1.00 40.88 173 ARG A O 1
ATOM 1354 N N . HIS A 1 174 ? 33.405 2.366 -7.814 1.00 43.94 174 HIS A N 1
ATOM 1355 C CA . HIS A 1 174 ? 34.331 1.419 -8.391 1.00 43.94 174 HIS A CA 1
ATOM 1356 C C . HIS A 1 174 ? 35.660 2.166 -8.513 1.00 43.94 174 HIS A C 1
ATOM 1358 O O . HIS A 1 174 ? 35.689 3.227 -9.148 1.00 43.94 174 HIS A O 1
ATOM 1364 N N . PRO A 1 175 ? 36.741 1.693 -7.868 1.00 45.25 175 PRO A N 1
ATOM 1365 C CA . PRO A 1 175 ? 38.047 2.281 -8.082 1.00 45.25 175 PRO A CA 1
ATOM 1366 C C . PRO A 1 175 ? 38.328 2.177 -9.578 1.00 45.25 175 PRO A C 1
ATOM 1368 O O . PRO A 1 175 ? 38.375 1.080 -10.137 1.00 45.25 175 PRO A O 1
ATOM 1371 N N . ARG A 1 176 ? 38.437 3.332 -10.244 1.00 43.03 176 ARG A N 1
ATOM 1372 C CA . ARG A 1 176 ? 38.945 3.385 -11.613 1.00 43.03 176 ARG A CA 1
ATOM 1373 C C . ARG A 1 176 ? 40.292 2.659 -11.598 1.00 43.03 176 ARG A C 1
ATOM 1375 O O . ARG A 1 176 ? 41.133 3.035 -10.777 1.00 43.03 176 ARG A O 1
ATOM 1382 N N . PRO A 1 177 ? 40.519 1.652 -12.456 1.00 48.00 177 PRO A N 1
ATOM 1383 C CA . PRO A 1 177 ? 41.851 1.106 -12.607 1.00 48.00 177 PRO A CA 1
ATOM 1384 C C . PRO A 1 177 ? 42.737 2.252 -13.088 1.00 48.00 177 PRO A C 1
ATOM 1386 O O . PRO A 1 177 ? 42.517 2.821 -14.159 1.00 48.00 177 PRO A O 1
ATOM 1389 N N . SER A 1 178 ? 43.696 2.641 -12.256 1.00 52.50 178 SER A N 1
ATOM 1390 C CA . SER A 1 178 ? 44.779 3.534 -12.630 1.00 52.50 178 SER A CA 1
ATOM 1391 C C . SER A 1 178 ? 45.629 2.812 -13.670 1.00 52.50 178 SER A C 1
ATOM 1393 O O . SER A 1 178 ? 46.545 2.059 -13.348 1.00 52.50 178 SER A O 1
ATOM 1395 N N . GLY A 1 179 ? 45.291 3.025 -14.941 1.00 44.16 179 GLY A N 1
ATOM 1396 C CA . GLY A 1 179 ? 46.111 2.634 -16.078 1.00 44.16 179 GLY A CA 1
ATOM 1397 C C . GLY A 1 179 ? 47.419 3.418 -16.063 1.00 44.16 179 GLY A C 1
ATOM 1398 O O . GLY A 1 179 ? 47.540 4.469 -16.682 1.00 44.16 179 GLY A O 1
ATOM 1399 N N . ARG A 1 180 ? 48.386 2.907 -15.306 1.00 56.34 180 ARG A N 1
ATOM 1400 C CA . ARG A 1 180 ? 49.812 3.198 -15.419 1.00 56.34 180 ARG A CA 1
ATOM 1401 C C . ARG A 1 180 ? 50.385 2.165 -16.382 1.00 56.34 180 ARG A C 1
ATOM 1403 O O . ARG A 1 180 ? 50.193 0.990 -16.110 1.00 56.34 180 ARG A O 1
ATOM 1410 N N . HIS A 1 181 ? 51.036 2.611 -17.460 1.00 48.25 181 HIS A N 1
ATOM 1411 C CA . HIS A 1 181 ? 52.052 1.931 -18.296 1.00 48.25 181 HIS A CA 1
ATOM 1412 C C . HIS A 1 181 ? 52.023 2.558 -19.704 1.00 48.25 181 HIS A C 1
ATOM 1414 O O . HIS A 1 181 ? 50.947 2.796 -20.229 1.00 48.25 181 HIS A O 1
ATOM 1420 N N . THR A 1 182 ? 53.104 2.849 -20.423 1.00 46.69 182 THR A N 1
ATOM 1421 C CA . THR A 1 182 ? 54.541 3.028 -20.161 1.00 46.69 182 THR A CA 1
ATOM 1422 C C . THR A 1 182 ? 55.112 3.672 -21.434 1.00 46.69 182 THR A C 1
ATOM 1424 O O . THR A 1 182 ? 54.491 3.628 -22.492 1.00 46.69 182 THR A O 1
ATOM 1427 N N . ALA A 1 183 ? 56.292 4.270 -21.317 1.00 51.28 183 ALA A N 1
ATOM 1428 C CA . ALA A 1 183 ? 57.049 4.916 -22.384 1.00 51.28 183 ALA A CA 1
ATOM 1429 C C . ALA A 1 183 ? 57.416 3.998 -23.571 1.00 51.28 183 ALA A C 1
ATOM 1431 O O . ALA A 1 183 ? 57.581 2.792 -23.389 1.00 51.28 183 ALA A O 1
ATOM 1432 N N . GLY A 1 184 ? 57.715 4.604 -24.731 1.00 41.97 184 GLY A N 1
ATOM 1433 C CA . GLY A 1 184 ? 58.674 4.031 -25.687 1.00 41.97 184 GLY A CA 1
ATOM 1434 C C . GLY A 1 184 ? 58.609 4.532 -27.138 1.00 41.97 184 GLY A C 1
ATOM 1435 O O . GLY A 1 184 ? 57.692 4.135 -27.836 1.00 41.97 184 GLY A O 1
ATOM 1436 N N . ARG A 1 185 ? 59.663 5.277 -27.552 1.00 47.00 185 ARG A N 1
ATOM 1437 C CA . ARG A 1 185 ? 60.333 5.390 -28.891 1.00 47.00 185 ARG A CA 1
ATOM 1438 C C . ARG A 1 185 ? 59.469 5.721 -30.133 1.00 47.00 185 ARG A C 1
ATOM 1440 O O . ARG A 1 185 ? 58.377 5.215 -30.272 1.00 47.00 185 ARG A O 1
ATOM 1447 N N . GLY A 1 186 ? 59.882 6.484 -31.150 1.00 46.16 186 GLY A N 1
ATOM 1448 C CA . GLY A 1 186 ? 61.148 7.082 -31.596 1.00 46.16 186 GLY A CA 1
ATOM 1449 C C . GLY A 1 186 ? 61.100 7.259 -33.138 1.00 46.16 186 GLY A C 1
ATOM 1450 O O . GLY A 1 186 ? 60.404 6.483 -33.783 1.00 46.16 186 GLY A O 1
ATOM 1451 N N . THR A 1 187 ? 61.877 8.210 -33.703 1.00 55.88 187 THR A N 1
ATOM 1452 C CA . THR A 1 187 ? 62.246 8.407 -35.151 1.00 55.88 187 THR A CA 1
ATOM 1453 C C . THR A 1 187 ? 61.094 8.766 -36.125 1.00 55.88 187 THR A C 1
ATOM 1455 O O . THR A 1 187 ? 59.971 8.375 -35.861 1.00 55.88 187 THR A O 1
ATOM 1458 N N . HIS A 1 188 ? 61.172 9.506 -37.245 1.00 42.00 188 HIS A N 1
ATOM 1459 C CA . HIS A 1 188 ? 62.152 10.130 -38.166 1.00 42.00 188 HIS A CA 1
ATOM 1460 C C . HIS A 1 188 ? 61.464 11.411 -38.744 1.00 42.00 188 HIS A C 1
ATOM 1462 O O . HIS A 1 188 ? 60.241 11.466 -38.755 1.00 42.00 188 HIS A O 1
ATOM 1468 N N . GLY A 1 189 ? 62.139 12.515 -39.087 1.00 57.69 189 GLY A N 1
ATOM 1469 C CA . GLY A 1 189 ? 62.766 12.755 -40.397 1.00 57.69 189 GLY A CA 1
ATOM 1470 C C . GLY A 1 189 ? 61.836 13.489 -41.387 1.00 57.69 189 GLY A C 1
ATOM 1471 O O . GLY A 1 189 ? 60.920 12.863 -41.907 1.00 57.69 189 GLY A O 1
ATOM 1472 N N . HIS A 1 190 ? 62.075 14.787 -41.619 1.00 47.31 190 HIS A N 1
ATOM 1473 C CA . HIS A 1 190 ? 62.212 15.466 -42.925 1.00 47.31 190 HIS A CA 1
ATOM 1474 C C . HIS A 1 190 ? 62.463 16.964 -42.725 1.00 47.31 190 HIS A C 1
ATOM 1476 O O . HIS A 1 190 ? 61.781 17.566 -41.866 1.00 47.31 190 HIS A O 1
#

Foldseek 3Di:
DALEEAAEEEEAAAPDDDPQRVLLCVLAVVADDSRYYYHYDADLLCLLVVLQVVVVVRYAHQEYEYHAAADAQFTDGHPGTCGGLVGRPLVSLLSNLVSHDQQHEYEYQHAQPCAQQNQQSCQSSQVSSPDRYWYWYARHHDTSVCRNPHPGDPVSVVRIHTHPTRDNDPPPPPPDPPPDDDDDDDDDDD

pLDDT: mean 87.56, std 16.72, range [40.66, 98.38]

Radius of gyration: 22.09 Å; chains: 1; bounding box: 81×36×62 Å